Protein AF-A0A957WTP0-F1 (afdb_monomer_lite)

Sequence (227 aa):
PFSLWWVGMVYDYALWRGDRAFVTELLPGVRAVLEGFLIHTNAEDLLQAQAGWNFTDWTKEWRLGVPPDGFDGCSGPLNWHLIYTLGLAAQLEAWVGEEIAAQRWEGWRSKLVAAAQTAFWNEERGLFADDLAHTEFSEHTQCMALLSGLLVGEQRERTAQNLLSTPSLTPTTIYFSHYLFETYRVLGQPAALFERLGLWFDLAAQGFKTTPEQPEPSRSDCHGWGA

Radius of gyration: 17.61 Å; chains: 1; bounding box: 43×40×49 Å

Secondary structure (DSSP, 8-state):
-HHHHHHHHHHHHHHHH--HHHHHHHHHHHHHHHHHHHTTB-TTSPBPPPSS-------SSSGGGPPTTTTTS--HHHHHHHHHHHHHHHHHHHHHT-HHHHHHHHHHHHHHHHHHHHHHEETTTTEE-SSTTS---BHHHHHHHHHTT---HHHHHHHHHHHHH-TTSBPP-TTTHHHHHHHHHHHT-HHHHHHHTHHHHHHTTTT-SS--SSSSSPS-S--GGG-

pLDDT: mean 96.9, std 2.62, range [83.5, 98.88]

Structure (mmCIF, N/CA/C/O backbone):
data_AF-A0A957WTP0-F1
#
_entry.id   AF-A0A957WTP0-F1
#
loop_
_atom_site.group_PDB
_atom_site.id
_atom_site.type_symbol
_atom_site.label_atom_id
_atom_site.label_alt_id
_atom_site.label_comp_id
_atom_site.label_asym_id
_atom_site.label_entity_id
_atom_site.label_seq_id
_atom_site.pdbx_PDB_ins_code
_atom_site.Cartn_x
_atom_site.Cartn_y
_atom_site.Cartn_z
_atom_site.occupancy
_atom_site.B_iso_or_equiv
_atom_site.auth_seq_id
_atom_site.auth_comp_id
_atom_site.auth_asym_id
_atom_site.auth_atom_id
_atom_site.pdbx_PDB_model_num
ATOM 1 N N . PRO A 1 1 ? 1.777 -9.415 6.288 1.00 90.38 1 PRO A N 1
ATOM 2 C CA . PRO A 1 1 ? 1.107 -8.402 5.426 1.00 90.38 1 PRO A CA 1
ATOM 3 C C . PRO A 1 1 ? 0.050 -8.982 4.468 1.00 90.38 1 PRO A C 1
ATOM 5 O O . PRO A 1 1 ? -0.949 -8.316 4.267 1.00 90.38 1 PRO A O 1
ATOM 8 N N . PHE A 1 2 ? 0.198 -10.198 3.914 1.00 94.50 2 PHE A N 1
ATOM 9 C CA . PHE A 1 2 ? -0.805 -10.795 2.999 1.00 94.50 2 PHE A CA 1
ATOM 10 C C . PHE A 1 2 ? -2.255 -10.800 3.510 1.00 94.50 2 PHE A C 1
ATOM 12 O O . PHE A 1 2 ? -3.187 -10.666 2.727 1.00 94.50 2 PHE A O 1
ATOM 19 N N . SER A 1 3 ? -2.469 -10.932 4.818 1.00 97.56 3 SER A N 1
ATOM 20 C CA . SER A 1 3 ? -3.808 -10.853 5.410 1.00 97.56 3 SER A CA 1
ATOM 21 C C . SER A 1 3 ? -4.474 -9.484 5.218 1.00 97.56 3 SER A C 1
ATOM 23 O O . SER A 1 3 ? -5.697 -9.415 5.178 1.00 97.56 3 SER A O 1
ATOM 25 N N . LEU A 1 4 ? -3.701 -8.404 5.057 1.00 98.19 4 LEU A N 1
ATOM 26 C CA . LEU A 1 4 ? -4.228 -7.087 4.686 1.00 98.19 4 LEU A CA 1
ATOM 27 C C . LEU A 1 4 ? -4.780 -7.097 3.251 1.00 98.19 4 LEU A C 1
ATOM 29 O O . LEU A 1 4 ? -5.864 -6.572 3.015 1.00 98.19 4 LEU A O 1
ATOM 33 N N . TRP A 1 5 ? -4.132 -7.807 2.319 1.00 97.75 5 TRP A N 1
ATOM 34 C CA . TRP A 1 5 ? -4.699 -8.025 0.983 1.00 97.75 5 TRP A CA 1
ATOM 35 C C . TRP A 1 5 ? -5.986 -8.826 1.013 1.00 97.75 5 TRP A C 1
ATOM 37 O O . TRP A 1 5 ? -6.888 -8.528 0.242 1.00 97.75 5 TRP A O 1
ATOM 47 N N . TRP A 1 6 ? -6.126 -9.782 1.931 1.00 98.56 6 TRP A N 1
ATOM 48 C CA . TRP A 1 6 ? -7.404 -10.468 2.110 1.00 98.56 6 TRP A CA 1
ATOM 49 C C . TRP A 1 6 ? -8.525 -9.492 2.509 1.00 98.56 6 TRP A C 1
ATOM 51 O O . TRP A 1 6 ? -9.622 -9.595 1.967 1.00 98.56 6 TRP A O 1
ATOM 61 N N . VAL A 1 7 ? -8.255 -8.489 3.355 1.00 98.81 7 VAL A N 1
ATOM 62 C CA . VAL A 1 7 ? -9.226 -7.410 3.635 1.00 98.81 7 VAL A CA 1
ATOM 63 C C . VAL A 1 7 ? -9.561 -6.627 2.360 1.00 98.81 7 VAL A C 1
ATOM 65 O O . VAL A 1 7 ? -10.738 -6.383 2.090 1.00 98.81 7 VAL A O 1
ATOM 68 N N . GLY A 1 8 ? -8.555 -6.299 1.544 1.00 98.25 8 GLY A N 1
ATOM 69 C CA . GLY A 1 8 ? -8.754 -5.686 0.226 1.00 98.25 8 GLY A CA 1
ATOM 70 C C . GLY A 1 8 ? -9.620 -6.536 -0.711 1.00 98.25 8 GLY A C 1
ATOM 71 O O . GLY A 1 8 ? -10.552 -6.026 -1.317 1.00 98.25 8 GLY A O 1
ATOM 72 N N . MET A 1 9 ? -9.410 -7.853 -0.749 1.00 98.25 9 MET A N 1
ATOM 73 C CA . MET A 1 9 ? -10.228 -8.773 -1.544 1.00 98.25 9 MET A CA 1
ATOM 74 C C . MET A 1 9 ? -11.688 -8.818 -1.077 1.00 98.25 9 MET A C 1
ATOM 76 O O . MET A 1 9 ? -12.589 -8.921 -1.908 1.00 98.25 9 MET A O 1
ATOM 80 N N . VAL A 1 10 ? -11.947 -8.750 0.236 1.00 98.69 10 VAL A N 1
ATOM 81 C CA . VAL A 1 10 ? -13.321 -8.650 0.763 1.00 98.69 10 VAL A CA 1
ATOM 82 C C . VAL A 1 10 ? -13.963 -7.333 0.324 1.00 98.69 10 VAL A C 1
ATOM 84 O O . VAL A 1 10 ? -15.124 -7.328 -0.091 1.00 98.69 10 VAL A O 1
ATOM 87 N N . TYR A 1 11 ? -13.207 -6.235 0.371 1.00 98.56 11 TYR A N 1
ATOM 88 C CA . TYR A 1 11 ? -13.654 -4.933 -0.117 1.00 98.56 11 TYR A CA 1
ATOM 89 C C . TYR A 1 11 ? -13.983 -4.963 -1.618 1.00 98.56 11 TYR A C 1
ATOM 91 O O . TYR A 1 11 ? -15.083 -4.574 -2.013 1.00 98.56 11 TYR A O 1
ATOM 99 N N . ASP A 1 12 ? -13.099 -5.512 -2.449 1.00 97.88 12 ASP A N 1
ATOM 100 C CA . ASP A 1 12 ? -13.342 -5.649 -3.885 1.00 97.88 12 ASP A CA 1
ATOM 101 C C . ASP A 1 12 ? -14.553 -6.541 -4.163 1.00 97.88 12 ASP A C 1
ATOM 103 O O . ASP A 1 12 ? -15.411 -6.198 -4.978 1.00 97.88 12 ASP A O 1
ATOM 107 N N . TYR A 1 13 ? -14.689 -7.663 -3.452 1.00 98.38 13 TYR A N 1
ATOM 108 C CA . TYR A 1 13 ? -15.866 -8.520 -3.575 1.00 98.38 13 TYR A CA 1
ATOM 109 C C . TYR A 1 13 ? -17.159 -7.748 -3.271 1.00 98.38 13 TYR A C 1
ATOM 111 O O . TYR A 1 13 ? -18.136 -7.884 -4.012 1.00 98.38 13 TYR A O 1
ATOM 119 N N . ALA A 1 14 ? -17.168 -6.905 -2.233 1.00 98.00 14 ALA A N 1
ATOM 120 C CA . ALA A 1 14 ? -18.309 -6.051 -1.914 1.00 98.00 14 ALA A CA 1
ATOM 121 C C . ALA A 1 14 ? -18.646 -5.091 -3.068 1.00 98.00 14 ALA A C 1
ATOM 123 O O . ALA A 1 14 ? -19.812 -5.010 -3.461 1.00 98.00 14 ALA A O 1
ATOM 124 N N . LEU A 1 15 ? -17.642 -4.436 -3.664 1.00 96.12 15 LEU A N 1
ATOM 125 C CA . LEU A 1 15 ? -17.831 -3.534 -4.807 1.00 96.12 15 LEU A CA 1
ATOM 126 C C . LEU A 1 15 ? -18.363 -4.252 -6.053 1.00 96.12 15 LEU A C 1
ATOM 128 O O . LEU A 1 15 ? -19.277 -3.757 -6.712 1.00 96.12 15 LEU A O 1
ATOM 132 N N . TRP A 1 16 ? -17.800 -5.414 -6.385 1.00 97.06 16 TRP A N 1
ATOM 133 C CA . TRP A 1 16 ? -18.111 -6.122 -7.628 1.00 97.06 16 TRP A CA 1
ATOM 134 C C . TRP A 1 16 ? -19.383 -6.963 -7.554 1.00 97.06 16 TRP A C 1
ATOM 136 O O . TRP A 1 16 ? -20.058 -7.149 -8.568 1.00 97.06 16 TRP A O 1
ATOM 146 N N . ARG A 1 17 ? -19.697 -7.529 -6.384 1.00 97.38 17 ARG A N 1
ATOM 147 C CA . ARG A 1 17 ? -20.806 -8.484 -6.222 1.00 97.38 17 ARG A CA 1
ATOM 148 C C . ARG A 1 17 ? -21.980 -7.920 -5.444 1.00 97.38 17 ARG A C 1
ATOM 150 O O . ARG A 1 17 ? -23.091 -8.402 -5.648 1.00 97.38 17 ARG A O 1
ATOM 157 N N . GLY A 1 18 ? -21.759 -6.936 -4.572 1.00 95.06 18 GLY A N 1
ATOM 158 C CA . GLY A 1 18 ? -22.814 -6.313 -3.770 1.00 95.06 18 GLY A CA 1
ATOM 159 C C . GLY A 1 18 ? -23.524 -7.263 -2.797 1.00 95.06 18 GLY A C 1
ATOM 160 O O . GLY A 1 18 ? -24.584 -6.919 -2.277 1.00 95.06 18 GLY A O 1
ATOM 161 N N . ASP A 1 19 ? -22.975 -8.457 -2.548 1.00 97.44 19 ASP A N 1
ATOM 162 C CA . ASP A 1 19 ? -23.567 -9.456 -1.654 1.00 97.44 19 ASP A CA 1
ATOM 163 C C . ASP A 1 19 ? -23.269 -9.102 -0.195 1.00 97.44 19 ASP A C 1
ATOM 165 O O . ASP A 1 19 ? -22.291 -9.541 0.415 1.00 97.44 19 ASP A O 1
ATOM 169 N N . ARG A 1 20 ? -24.127 -8.235 0.344 1.00 97.62 20 ARG A N 1
ATOM 170 C CA . ARG A 1 20 ? -23.984 -7.671 1.686 1.00 97.62 20 ARG A CA 1
ATOM 171 C C . ARG A 1 20 ? -24.014 -8.737 2.774 1.00 97.62 20 ARG A C 1
ATOM 173 O O . ARG A 1 20 ? -23.253 -8.623 3.723 1.00 97.62 20 ARG A O 1
ATOM 180 N N . ALA A 1 21 ? -24.854 -9.765 2.630 1.00 97.81 21 ALA A N 1
ATOM 181 C CA . ALA A 1 21 ? -24.984 -10.821 3.632 1.00 97.81 21 ALA A CA 1
ATOM 182 C C . ALA A 1 21 ? -23.674 -11.604 3.771 1.00 97.81 21 ALA A C 1
ATOM 184 O O . ALA A 1 21 ? -23.153 -11.728 4.878 1.00 97.81 21 ALA A O 1
ATOM 185 N N . PHE A 1 22 ? -23.097 -12.035 2.646 1.00 98.19 22 PHE A N 1
ATOM 186 C CA . PHE A 1 22 ? -21.816 -12.735 2.653 1.00 98.19 22 PHE A CA 1
ATOM 187 C C . PHE A 1 22 ? -20.680 -11.863 3.198 1.00 98.19 22 PHE A C 1
ATOM 189 O O . PHE A 1 22 ? -19.890 -12.313 4.022 1.00 98.19 22 PHE A O 1
ATOM 196 N N . VAL A 1 23 ? -20.612 -10.590 2.798 1.00 98.25 23 VAL A N 1
ATOM 197 C CA . VAL A 1 23 ? -19.594 -9.665 3.323 1.00 98.25 23 VAL A CA 1
ATOM 198 C C . VAL A 1 23 ? -19.729 -9.495 4.838 1.00 98.25 23 VAL A C 1
ATOM 200 O O . VAL A 1 23 ? -18.720 -9.546 5.538 1.00 98.25 23 VAL A O 1
ATOM 203 N N . THR A 1 24 ? -20.950 -9.349 5.363 1.00 98.19 24 THR A N 1
ATOM 204 C CA . THR A 1 24 ? -21.192 -9.237 6.809 1.00 98.19 24 THR A CA 1
ATOM 205 C C . THR A 1 24 ? -20.677 -10.456 7.580 1.00 98.19 24 THR A C 1
ATOM 207 O O . THR A 1 24 ? -20.104 -10.282 8.656 1.00 98.19 24 THR A O 1
ATOM 210 N N . GLU A 1 25 ? -20.798 -11.670 7.034 1.00 98.31 25 GLU A N 1
ATOM 211 C CA . GLU A 1 25 ? -20.244 -12.890 7.647 1.00 98.31 25 GLU A CA 1
ATOM 212 C C . GLU A 1 25 ? -18.707 -12.872 7.740 1.00 98.31 25 GLU A C 1
ATOM 214 O O . GLU A 1 25 ? -18.135 -13.477 8.650 1.00 98.31 25 GLU A O 1
ATOM 219 N N . LEU A 1 26 ? -18.027 -12.148 6.844 1.00 98.62 26 LEU A N 1
ATOM 220 C CA . LEU A 1 26 ? -16.564 -12.038 6.810 1.00 98.62 26 LEU A CA 1
ATOM 221 C C . LEU A 1 26 ? -16.008 -10.918 7.700 1.00 98.62 26 LEU A C 1
ATOM 223 O O . LEU A 1 26 ? -14.826 -10.958 8.061 1.00 98.62 26 LEU A O 1
ATOM 227 N N . LEU A 1 27 ? -16.829 -9.936 8.089 1.00 98.50 27 LEU A N 1
ATOM 228 C CA . LEU A 1 27 ? -16.378 -8.782 8.878 1.00 98.50 27 LEU A CA 1
ATOM 229 C C . LEU A 1 27 ? -15.706 -9.147 10.205 1.00 98.50 27 LEU A C 1
ATOM 231 O O . LEU A 1 27 ? -14.686 -8.533 10.511 1.00 98.50 27 LEU A O 1
ATOM 235 N N . PRO A 1 28 ? -16.158 -10.147 10.988 1.00 98.62 28 PRO A N 1
ATOM 236 C CA . PRO A 1 28 ? -15.414 -10.573 12.172 1.00 98.62 28 PRO A CA 1
ATOM 237 C C . PRO A 1 28 ? -13.953 -10.937 11.862 1.00 98.62 28 PRO A C 1
ATOM 239 O O . PRO A 1 28 ? -13.061 -10.590 12.634 1.00 98.62 28 PRO A O 1
ATOM 242 N N . GLY A 1 29 ? -13.697 -11.567 10.710 1.00 98.75 29 GLY A N 1
ATOM 243 C CA . GLY A 1 29 ? -12.347 -11.869 10.237 1.00 98.75 29 GLY A CA 1
ATOM 244 C C . GLY A 1 29 ? -11.573 -10.617 9.826 1.00 98.75 29 GLY A C 1
ATOM 245 O O . GLY A 1 29 ? -10.418 -10.469 10.220 1.00 98.75 29 GLY A O 1
ATOM 246 N N . VAL A 1 30 ? -12.207 -9.685 9.101 1.00 98.81 30 VAL A N 1
ATOM 247 C CA . VAL A 1 30 ? -11.598 -8.389 8.724 1.00 98.81 30 VAL A CA 1
ATOM 248 C C . VAL A 1 30 ? -11.135 -7.636 9.966 1.00 98.81 30 VAL A C 1
ATOM 250 O O . VAL A 1 30 ? -9.977 -7.229 10.059 1.00 98.81 30 VAL A O 1
ATOM 253 N N . ARG A 1 31 ? -12.018 -7.527 10.960 1.00 98.75 31 ARG A N 1
ATOM 254 C CA . ARG A 1 31 ? -11.740 -6.863 12.235 1.00 98.75 31 ARG A CA 1
ATOM 255 C C . ARG A 1 31 ? -10.591 -7.557 12.971 1.00 98.75 31 ARG A C 1
ATOM 257 O O . ARG A 1 31 ? -9.659 -6.886 13.396 1.00 98.75 31 ARG A O 1
ATOM 264 N N . ALA A 1 32 ? -10.607 -8.889 13.065 1.00 98.75 32 ALA A N 1
ATOM 265 C CA . ALA A 1 32 ? -9.547 -9.651 13.729 1.00 98.75 32 ALA A CA 1
ATOM 266 C C . ALA A 1 32 ? -8.173 -9.474 13.061 1.00 98.75 32 ALA A C 1
ATOM 268 O O . ALA A 1 32 ? -7.172 -9.337 13.763 1.00 98.75 32 ALA A O 1
ATOM 269 N N . VAL A 1 33 ? -8.121 -9.437 11.724 1.00 98.69 33 VAL A N 1
ATOM 270 C CA . VAL A 1 33 ? -6.881 -9.150 10.991 1.00 98.69 33 VAL A CA 1
ATOM 271 C C . VAL A 1 33 ? -6.354 -7.769 11.363 1.00 98.69 33 VAL A C 1
ATOM 273 O O . VAL A 1 33 ? -5.194 -7.659 11.743 1.00 98.69 33 VAL A O 1
ATOM 276 N N . LEU A 1 34 ? -7.184 -6.727 11.294 1.00 98.75 34 LEU A N 1
ATOM 277 C CA . LEU A 1 34 ? -6.746 -5.357 11.579 1.00 98.75 34 LEU A CA 1
ATOM 278 C C . LEU A 1 34 ? -6.281 -5.190 13.025 1.00 98.75 34 LEU A C 1
ATOM 280 O O . LEU A 1 34 ? -5.190 -4.674 13.254 1.00 98.75 34 LEU A O 1
ATOM 284 N N . GLU A 1 35 ? -7.053 -5.685 13.993 1.00 98.44 35 GLU A N 1
ATOM 285 C CA . GLU A 1 35 ? -6.660 -5.661 15.408 1.00 98.44 35 GLU A CA 1
ATOM 286 C C . GLU A 1 35 ? -5.328 -6.396 15.626 1.00 98.44 35 GLU A C 1
ATOM 288 O O . GLU A 1 35 ? -4.465 -5.906 16.351 1.00 98.44 35 GLU A O 1
ATOM 293 N N . GLY A 1 36 ? -5.109 -7.521 14.936 1.00 97.56 36 GLY A N 1
ATOM 294 C CA . GLY A 1 36 ? -3.847 -8.261 14.978 1.00 97.56 36 GLY A CA 1
ATOM 295 C C . GLY A 1 36 ? -2.632 -7.465 14.486 1.00 97.56 36 GLY A C 1
ATOM 296 O O . GLY A 1 36 ? -1.527 -7.714 14.952 1.00 97.56 36 GLY A O 1
ATOM 297 N N . PHE A 1 37 ? -2.807 -6.487 13.593 1.00 98.12 37 PHE A N 1
ATOM 298 C CA . PHE A 1 37 ? -1.728 -5.564 13.217 1.00 98.12 37 PHE A CA 1
ATOM 299 C C . PHE A 1 37 ? -1.588 -4.421 14.222 1.00 98.12 37 PHE A C 1
ATOM 301 O O . PHE A 1 37 ? -0.470 -4.062 14.583 1.00 98.12 37 PHE A O 1
ATOM 308 N N . LEU A 1 38 ? -2.705 -3.872 14.699 1.00 98.06 38 LEU A N 1
ATOM 309 C CA . LEU A 1 38 ? -2.724 -2.706 15.585 1.00 98.06 38 LEU A CA 1
ATOM 310 C C . LEU A 1 38 ? -2.115 -2.978 16.969 1.00 98.06 38 LEU A C 1
ATOM 312 O O . LEU A 1 38 ? -1.602 -2.057 17.600 1.00 98.06 38 LEU A O 1
ATOM 316 N N . ILE A 1 39 ? -2.092 -4.231 17.438 1.00 97.00 39 ILE A N 1
ATOM 317 C CA . ILE A 1 39 ? -1.368 -4.587 18.675 1.00 97.00 39 ILE A CA 1
ATOM 318 C C . ILE A 1 39 ? 0.157 -4.409 18.565 1.00 97.00 39 ILE A C 1
ATOM 320 O O . ILE A 1 39 ? 0.835 -4.370 19.589 1.00 97.00 39 ILE A O 1
ATOM 324 N N . HIS A 1 40 ? 0.694 -4.311 17.346 1.00 97.31 40 HIS A N 1
ATOM 325 C CA . HIS A 1 40 ? 2.114 -4.078 17.074 1.00 97.31 40 HIS A CA 1
ATOM 326 C C . HIS A 1 40 ? 2.423 -2.609 16.766 1.00 97.31 40 HIS A C 1
ATOM 328 O O . HIS A 1 40 ? 3.528 -2.284 16.334 1.00 97.31 40 HIS A O 1
ATOM 334 N N . THR A 1 41 ? 1.464 -1.710 16.977 1.00 98.12 41 THR A N 1
ATOM 335 C CA . THR A 1 41 ? 1.716 -0.273 16.921 1.00 98.12 41 THR A CA 1
ATOM 336 C C . THR A 1 41 ? 2.483 0.168 18.171 1.00 98.12 41 THR A C 1
ATOM 338 O O . THR A 1 41 ? 2.086 -0.143 19.295 1.00 98.12 41 THR A O 1
ATOM 341 N N . ASN A 1 42 ? 3.603 0.865 17.978 1.00 97.44 42 ASN A N 1
ATOM 342 C CA . ASN A 1 42 ? 4.468 1.338 19.059 1.00 97.44 42 ASN A CA 1
ATOM 343 C C . ASN A 1 42 ? 3.952 2.648 19.697 1.00 97.44 42 ASN A C 1
ATOM 345 O O . ASN A 1 42 ? 2.848 3.113 19.410 1.00 97.44 42 ASN A O 1
ATOM 349 N N . ALA A 1 43 ? 4.740 3.237 20.602 1.00 97.25 43 ALA A N 1
ATOM 350 C CA . ALA A 1 43 ? 4.370 4.468 21.305 1.00 97.25 43 ALA A CA 1
ATOM 351 C C . ALA A 1 43 ? 4.344 5.706 20.388 1.00 97.25 43 ALA A C 1
ATOM 353 O O . ALA A 1 43 ? 3.696 6.698 20.718 1.00 97.25 43 ALA A O 1
ATOM 354 N N . GLU A 1 44 ? 5.030 5.635 19.248 1.00 97.62 44 GLU A N 1
ATOM 355 C CA . GLU A 1 44 ? 5.095 6.652 18.201 1.00 97.62 44 GLU A CA 1
ATOM 356 C C . GLU A 1 44 ? 4.010 6.473 17.126 1.00 97.62 44 GLU A C 1
ATOM 358 O O . GLU A 1 44 ? 4.036 7.162 16.109 1.00 97.62 44 GLU A O 1
ATOM 363 N N . ASP A 1 45 ? 3.055 5.563 17.339 1.00 98.38 45 ASP A N 1
ATOM 364 C CA . ASP A 1 45 ? 1.958 5.261 16.416 1.00 98.38 45 ASP A CA 1
ATOM 365 C C . ASP A 1 45 ? 2.386 4.684 15.060 1.00 98.38 45 ASP A C 1
ATOM 367 O O . ASP A 1 45 ? 1.650 4.755 14.074 1.00 98.38 45 ASP A O 1
ATOM 371 N N . LEU A 1 46 ? 3.551 4.038 15.029 1.00 98.56 46 LEU A N 1
ATOM 372 C CA . LEU A 1 46 ? 4.056 3.299 13.880 1.00 98.56 46 LEU A CA 1
ATOM 373 C C . LEU A 1 46 ? 3.844 1.800 14.070 1.00 98.56 46 LEU A C 1
ATOM 375 O O . LEU A 1 46 ? 4.056 1.250 15.151 1.00 98.56 46 LEU A O 1
ATOM 379 N N . LEU A 1 47 ? 3.454 1.118 12.996 1.00 98.44 47 LEU A N 1
ATOM 380 C CA . LEU A 1 47 ? 3.452 -0.337 12.944 1.00 98.44 47 LEU A CA 1
ATOM 381 C C . LEU A 1 47 ? 4.896 -0.842 12.998 1.00 98.44 47 LEU A C 1
ATOM 383 O O . LEU A 1 47 ? 5.673 -0.611 12.064 1.00 98.44 47 LEU A O 1
ATOM 387 N N . GLN A 1 48 ? 5.216 -1.588 14.053 1.00 98.06 48 GLN A N 1
ATOM 388 C CA . GLN A 1 48 ? 6.436 -2.375 14.121 1.00 98.06 48 GLN A CA 1
ATOM 389 C C . GLN A 1 48 ? 6.264 -3.677 13.332 1.00 98.06 48 GLN A C 1
ATOM 391 O O . GLN A 1 48 ? 5.216 -4.331 13.383 1.00 98.06 48 GLN A O 1
ATOM 396 N N . ALA A 1 49 ? 7.305 -4.056 12.593 1.00 96.19 49 ALA A N 1
ATOM 397 C CA . ALA A 1 49 ? 7.354 -5.300 11.848 1.00 96.19 49 ALA A CA 1
ATOM 398 C C . ALA A 1 49 ? 7.052 -6.493 12.765 1.00 96.19 49 ALA A C 1
ATOM 400 O O . ALA A 1 49 ? 7.633 -6.660 13.839 1.00 96.19 49 ALA A O 1
ATOM 401 N N . GLN A 1 50 ? 6.115 -7.331 12.330 1.00 92.38 50 GLN A N 1
ATOM 402 C CA . GLN A 1 50 ? 5.711 -8.511 13.084 1.00 92.38 50 GLN A CA 1
ATOM 403 C C . GLN A 1 50 ? 6.739 -9.624 12.924 1.00 92.38 50 GLN A C 1
ATOM 405 O O . GLN A 1 50 ? 7.374 -9.750 11.874 1.00 92.38 50 GLN A O 1
ATOM 410 N N . ALA A 1 51 ? 6.836 -10.495 13.929 1.00 90.56 51 ALA A N 1
ATOM 411 C CA . ALA A 1 51 ? 7.596 -11.726 13.792 1.00 90.56 51 ALA A CA 1
ATOM 412 C C . ALA A 1 51 ? 7.029 -12.567 12.635 1.00 90.56 51 ALA A C 1
ATOM 414 O O . ALA A 1 51 ? 5.836 -12.869 12.597 1.00 90.56 51 ALA A O 1
ATOM 415 N N . GLY A 1 52 ? 7.890 -12.966 11.701 1.00 91.06 52 GLY A N 1
ATOM 416 C CA . GLY A 1 52 ? 7.509 -13.779 10.550 1.00 91.06 52 GLY A CA 1
ATOM 417 C C . GLY A 1 52 ? 7.943 -13.159 9.229 1.00 91.06 52 GLY A C 1
ATOM 418 O O . GLY A 1 52 ? 8.946 -12.454 9.151 1.00 91.06 52 GLY A O 1
ATOM 419 N N . TRP A 1 53 ? 7.209 -13.485 8.166 1.00 95.81 53 TRP A N 1
ATOM 420 C CA . TRP A 1 53 ? 7.566 -13.093 6.809 1.00 95.81 53 TRP A CA 1
ATOM 421 C C . TRP A 1 53 ? 6.749 -11.885 6.346 1.00 95.81 53 TRP A C 1
ATOM 423 O O . TRP A 1 53 ? 5.622 -12.014 5.858 1.00 95.81 53 TRP A O 1
ATOM 433 N N . ASN A 1 54 ? 7.331 -10.693 6.489 1.00 96.94 54 ASN A N 1
ATOM 434 C CA . ASN A 1 54 ? 6.727 -9.445 6.029 1.00 96.94 54 ASN A CA 1
ATOM 435 C C . ASN A 1 54 ? 6.990 -9.194 4.541 1.00 96.94 54 ASN A C 1
ATOM 437 O O . ASN A 1 54 ? 7.579 -8.188 4.165 1.00 96.94 54 ASN A O 1
ATOM 441 N N . PHE A 1 55 ? 6.562 -10.136 3.702 1.00 97.44 55 PHE A N 1
ATOM 442 C CA . PHE A 1 55 ? 6.703 -10.040 2.253 1.00 97.44 55 PHE A CA 1
ATOM 443 C C . PHE A 1 55 ? 5.949 -8.836 1.677 1.00 97.44 55 PHE A C 1
ATOM 445 O O . PHE A 1 55 ? 4.754 -8.673 1.944 1.00 97.44 55 PHE A O 1
ATOM 452 N N . THR A 1 56 ? 6.623 -8.062 0.832 1.00 97.19 56 THR A N 1
ATOM 453 C CA . THR A 1 56 ? 6.031 -6.957 0.075 1.00 97.19 56 THR A CA 1
ATOM 454 C C . THR A 1 56 ? 6.193 -7.152 -1.422 1.00 97.19 56 THR A C 1
ATOM 456 O O . THR A 1 56 ? 5.224 -6.913 -2.126 1.00 97.19 56 THR A O 1
ATOM 459 N N . ASP A 1 57 ? 7.356 -7.568 -1.927 1.00 97.50 57 ASP A N 1
ATOM 460 C CA . ASP A 1 57 ? 7.557 -7.811 -3.362 1.00 97.50 57 ASP A CA 1
ATOM 461 C C . ASP A 1 57 ? 8.902 -8.501 -3.640 1.00 97.50 57 ASP A C 1
ATOM 463 O O . ASP A 1 57 ? 9.804 -8.438 -2.811 1.00 97.50 57 ASP A O 1
ATOM 467 N N . TRP A 1 58 ? 9.075 -9.112 -4.813 1.00 95.50 58 TRP A N 1
ATOM 468 C CA . TRP A 1 58 ? 10.308 -9.798 -5.227 1.00 95.50 58 TRP A CA 1
ATOM 469 C C . TRP A 1 58 ? 11.345 -8.872 -5.877 1.00 95.50 58 TRP A C 1
ATOM 471 O O . TRP A 1 58 ? 11.924 -9.189 -6.918 1.00 95.50 58 TRP A O 1
ATOM 481 N N . THR A 1 59 ? 11.591 -7.714 -5.267 1.00 93.94 59 THR A N 1
ATOM 482 C CA . THR A 1 59 ? 12.641 -6.800 -5.735 1.00 93.94 59 THR A CA 1
ATOM 483 C C . THR A 1 59 ? 14.024 -7.407 -5.482 1.00 93.94 59 THR A C 1
ATOM 485 O O . THR A 1 59 ? 14.214 -8.241 -4.590 1.00 93.94 59 THR A O 1
ATOM 488 N N . LYS A 1 60 ? 15.019 -7.008 -6.278 1.00 92.56 60 LYS A N 1
ATOM 489 C CA . LYS A 1 60 ? 16.384 -7.546 -6.165 1.00 92.56 60 LYS A CA 1
ATOM 490 C C . LYS A 1 60 ? 17.056 -7.103 -4.863 1.00 92.56 60 LYS A C 1
ATOM 492 O O . LYS A 1 60 ? 17.902 -7.813 -4.320 1.00 92.56 60 LYS A O 1
ATOM 497 N N . GLU A 1 61 ? 16.694 -5.917 -4.402 1.00 92.25 61 GLU A N 1
ATOM 498 C CA . GLU A 1 61 ? 17.203 -5.237 -3.221 1.00 92.25 61 GLU A CA 1
ATOM 499 C C . GLU A 1 61 ? 16.681 -5.895 -1.934 1.00 92.25 61 GLU A C 1
ATOM 501 O O . GLU A 1 61 ? 17.366 -5.894 -0.911 1.00 92.25 61 GLU A O 1
ATOM 506 N N . TRP A 1 62 ? 15.491 -6.504 -1.976 1.00 96.12 62 TRP A N 1
ATOM 507 C CA . TRP A 1 62 ? 14.794 -6.989 -0.786 1.00 96.12 62 TRP A CA 1
ATOM 508 C C . TRP A 1 62 ? 15.029 -8.473 -0.528 1.00 96.12 62 TRP A C 1
ATOM 510 O O . TRP A 1 62 ? 14.507 -9.372 -1.196 1.00 96.12 62 TRP A O 1
ATOM 520 N N . ARG A 1 63 ? 15.788 -8.762 0.532 1.00 94.94 63 ARG A N 1
ATOM 521 C CA . ARG A 1 63 ? 16.052 -10.137 0.967 1.00 94.94 63 ARG A CA 1
ATOM 522 C C . ARG A 1 63 ? 14.744 -10.827 1.357 1.00 94.94 63 ARG A C 1
ATOM 524 O O . ARG A 1 63 ? 14.056 -10.387 2.272 1.00 94.94 63 ARG A O 1
ATOM 531 N N . LEU A 1 64 ? 14.446 -11.959 0.711 1.00 94.75 64 LEU A N 1
ATOM 532 C CA . LEU A 1 64 ? 13.178 -12.690 0.873 1.00 94.75 64 LEU A CA 1
ATOM 533 C C . LEU A 1 64 ? 11.947 -11.829 0.531 1.00 94.75 64 LEU A C 1
ATOM 535 O O . LEU A 1 64 ? 10.869 -12.076 1.061 1.00 94.75 64 LEU A O 1
ATOM 539 N N . GLY A 1 65 ? 12.104 -10.794 -0.293 1.00 96.31 65 GLY A N 1
ATOM 540 C CA . GLY A 1 65 ? 11.039 -9.850 -0.613 1.00 96.31 65 GLY A CA 1
ATOM 541 C C . GLY A 1 65 ? 10.515 -9.045 0.578 1.00 96.31 65 GLY A C 1
ATOM 542 O O . GLY A 1 65 ? 9.383 -8.563 0.553 1.00 96.31 65 GLY A O 1
ATOM 543 N N . VAL A 1 66 ? 11.311 -8.944 1.647 1.00 98.12 66 VAL A N 1
ATOM 544 C CA . VAL A 1 66 ? 11.007 -8.137 2.832 1.00 98.12 66 VAL A CA 1
ATOM 545 C C . VAL A 1 66 ? 11.620 -6.744 2.644 1.00 98.12 66 VAL A C 1
ATOM 547 O O . VAL A 1 66 ? 12.827 -6.668 2.397 1.00 98.12 66 VAL A O 1
ATOM 550 N N . PRO A 1 67 ? 10.826 -5.663 2.758 1.00 97.75 67 PRO A N 1
ATOM 551 C CA . PRO A 1 67 ? 11.310 -4.298 2.569 1.00 97.75 67 PRO A CA 1
ATOM 552 C C . PRO A 1 67 ? 12.248 -3.854 3.705 1.00 97.75 67 PRO A C 1
ATOM 554 O O . PRO A 1 67 ? 12.324 -4.534 4.738 1.00 97.75 67 PRO A O 1
ATOM 557 N N . PRO A 1 68 ? 12.920 -2.696 3.562 1.00 97.88 68 PRO A N 1
ATOM 558 C CA . PRO A 1 68 ? 13.704 -2.071 4.624 1.00 97.88 68 PRO A CA 1
ATOM 559 C C . PRO A 1 68 ? 12.910 -1.974 5.924 1.00 97.88 68 PRO A C 1
ATOM 561 O O . PRO A 1 68 ? 11.696 -1.753 5.909 1.00 97.88 68 PRO A O 1
ATOM 564 N N . ASP A 1 69 ? 13.589 -2.240 7.041 1.00 97.38 69 ASP A N 1
ATOM 565 C CA . ASP A 1 69 ? 13.017 -2.333 8.390 1.00 97.38 69 ASP A CA 1
ATOM 566 C C . ASP A 1 69 ? 11.857 -3.341 8.548 1.00 97.38 69 ASP A C 1
ATOM 568 O O . ASP A 1 69 ? 11.181 -3.380 9.576 1.00 97.38 69 ASP A O 1
ATOM 572 N N . GLY A 1 70 ? 11.629 -4.217 7.564 1.00 97.00 70 GLY A N 1
ATOM 573 C CA . GLY A 1 70 ? 10.533 -5.185 7.558 1.00 97.00 70 GLY A CA 1
ATOM 574 C C . GLY A 1 70 ? 10.773 -6.453 8.386 1.00 97.00 70 GLY A C 1
ATOM 575 O O . GLY A 1 70 ? 9.874 -7.288 8.462 1.00 97.00 70 GLY A O 1
ATOM 576 N N . PHE A 1 71 ? 11.946 -6.642 8.999 1.00 95.81 71 PHE A N 1
ATOM 577 C CA . PHE A 1 71 ? 12.215 -7.794 9.876 1.00 95.81 71 PHE A CA 1
ATOM 578 C C . PHE A 1 71 ? 11.953 -7.491 11.358 1.00 95.81 71 PHE A C 1
ATOM 580 O O . PHE A 1 71 ? 11.418 -8.349 12.058 1.00 95.81 71 PHE A O 1
ATOM 587 N N . ASP A 1 72 ? 12.326 -6.301 11.828 1.00 93.94 72 ASP A N 1
ATOM 588 C CA . ASP A 1 72 ? 12.311 -5.926 13.250 1.00 93.94 72 ASP A CA 1
ATOM 589 C C . ASP A 1 72 ? 12.072 -4.422 13.520 1.00 93.94 72 ASP A C 1
ATOM 591 O O . ASP A 1 72 ? 11.894 -4.022 14.677 1.00 93.94 72 ASP A O 1
ATOM 595 N N . GLY A 1 73 ? 12.022 -3.590 12.475 1.00 96.81 73 GLY A N 1
ATOM 596 C CA . GLY A 1 73 ? 11.881 -2.137 12.566 1.00 96.81 73 GLY A CA 1
ATOM 597 C C . GLY A 1 73 ? 10.491 -1.616 12.190 1.00 96.81 73 GLY A C 1
ATOM 598 O O . GLY A 1 73 ? 9.494 -2.341 12.223 1.00 96.81 73 GLY A O 1
ATOM 599 N N . CYS A 1 74 ? 10.416 -0.327 11.854 1.00 98.31 74 CYS A N 1
ATOM 600 C CA . CYS A 1 74 ? 9.202 0.315 11.347 1.00 98.31 74 CYS A CA 1
ATOM 601 C C . CYS A 1 74 ? 9.373 0.598 9.855 1.00 98.31 74 CYS A C 1
ATOM 603 O O . CYS A 1 74 ? 10.033 1.555 9.473 1.00 98.31 74 CYS A O 1
ATOM 605 N N . SER A 1 75 ? 8.757 -0.237 9.023 1.00 98.62 75 SER A N 1
ATOM 606 C CA . SER A 1 75 ? 8.888 -0.160 7.567 1.00 98.62 75 SER A CA 1
ATOM 607 C C . SER A 1 75 ? 7.835 0.764 6.949 1.00 98.62 75 SER A C 1
ATOM 609 O O . SER A 1 75 ? 6.635 0.604 7.218 1.00 98.62 75 SER A O 1
ATOM 611 N N . GLY A 1 76 ? 8.265 1.684 6.086 1.00 98.56 76 GLY A N 1
ATOM 612 C CA . GLY A 1 76 ? 7.408 2.585 5.310 1.00 98.56 76 GLY A CA 1
ATOM 613 C C . GLY A 1 76 ? 6.341 1.837 4.497 1.00 98.56 76 GLY A C 1
ATOM 614 O O . GLY A 1 76 ? 5.149 2.085 4.721 1.00 98.56 76 GLY A O 1
ATOM 615 N N . PRO A 1 77 ? 6.708 0.858 3.639 1.00 98.50 77 PRO A N 1
ATOM 616 C CA . PRO A 1 77 ? 5.744 0.061 2.883 1.00 98.50 77 PRO A CA 1
ATOM 617 C C . PRO A 1 77 ? 4.692 -0.623 3.763 1.00 98.50 77 PRO A C 1
ATOM 619 O O . PRO A 1 77 ? 3.510 -0.634 3.419 1.00 98.50 77 PRO A O 1
ATOM 622 N N . LEU A 1 78 ? 5.090 -1.181 4.915 1.00 98.69 78 LEU A N 1
ATOM 623 C CA . LEU A 1 78 ? 4.165 -1.890 5.808 1.00 98.69 78 LEU A CA 1
ATOM 624 C C . LEU A 1 78 ? 3.193 -0.932 6.509 1.00 98.69 78 LEU A C 1
ATOM 626 O O . LEU A 1 78 ? 2.005 -1.245 6.622 1.00 98.69 78 LEU A O 1
ATOM 630 N N . ASN A 1 79 ? 3.675 0.235 6.945 1.00 98.81 79 ASN A N 1
ATOM 631 C CA . ASN A 1 79 ? 2.842 1.266 7.565 1.00 98.81 79 ASN A CA 1
ATOM 632 C C . ASN A 1 79 ? 1.800 1.798 6.577 1.00 98.81 79 ASN A C 1
ATOM 634 O O . ASN A 1 79 ? 0.604 1.803 6.878 1.00 98.81 79 ASN A O 1
ATOM 638 N N . TRP A 1 80 ? 2.225 2.170 5.368 1.00 98.88 80 TRP A N 1
ATOM 639 C CA . TRP A 1 80 ? 1.310 2.680 4.349 1.00 98.88 80 TRP A CA 1
ATOM 640 C C . TRP A 1 80 ? 0.327 1.625 3.837 1.00 98.88 80 TRP A C 1
ATOM 642 O O . TRP A 1 80 ? -0.833 1.955 3.592 1.00 98.88 80 TRP A O 1
ATOM 652 N N . HIS A 1 81 ? 0.727 0.354 3.757 1.00 98.75 81 HIS A N 1
ATOM 653 C CA . HIS A 1 81 ? -0.188 -0.741 3.428 1.00 98.75 81 HIS A CA 1
ATOM 654 C C . HIS A 1 81 ? -1.280 -0.913 4.504 1.00 98.75 81 HIS A C 1
ATOM 656 O O . HIS A 1 81 ? -2.461 -1.048 4.169 1.00 98.75 81 HIS A O 1
ATOM 662 N N . LEU A 1 82 ? -0.939 -0.835 5.796 1.00 98.81 82 LEU A N 1
ATOM 663 C CA . LEU A 1 82 ? -1.946 -0.862 6.864 1.00 98.81 82 LEU A CA 1
ATOM 664 C C . LEU A 1 82 ? -2.884 0.355 6.793 1.00 98.81 82 LEU A C 1
ATOM 666 O O . LEU A 1 82 ? -4.099 0.181 6.869 1.00 98.81 82 LEU A O 1
ATOM 670 N N . ILE A 1 83 ? -2.350 1.564 6.586 1.00 98.88 83 ILE A N 1
ATOM 671 C CA . ILE A 1 83 ? -3.140 2.802 6.437 1.00 98.88 83 ILE A CA 1
ATOM 672 C C . ILE A 1 83 ? -4.130 2.690 5.271 1.00 98.88 83 ILE A C 1
ATOM 674 O O . ILE A 1 83 ? -5.311 3.012 5.427 1.00 98.88 83 ILE A O 1
ATOM 678 N N . TYR A 1 84 ? -3.665 2.211 4.116 1.00 98.81 84 TYR A N 1
ATOM 679 C CA . TYR A 1 84 ? -4.509 1.953 2.953 1.00 98.81 84 TYR A CA 1
ATOM 680 C C . TYR A 1 84 ? -5.638 0.969 3.297 1.00 98.81 84 TYR A C 1
ATOM 682 O O . TYR A 1 84 ? -6.814 1.259 3.072 1.00 98.81 84 TYR A O 1
ATOM 690 N N . THR A 1 85 ? -5.298 -0.148 3.944 1.00 98.81 85 THR A N 1
ATOM 691 C CA . THR A 1 85 ? -6.252 -1.214 4.289 1.00 98.81 85 THR A CA 1
ATOM 692 C C . THR A 1 85 ? -7.297 -0.768 5.313 1.00 98.81 85 THR A C 1
ATOM 694 O O . THR A 1 85 ? -8.471 -1.115 5.181 1.00 98.81 85 THR A O 1
ATOM 697 N N . LEU A 1 86 ? -6.914 0.042 6.306 1.00 98.88 86 LEU A N 1
ATOM 698 C CA . LEU A 1 86 ? -7.854 0.635 7.265 1.00 98.88 86 LEU A CA 1
ATOM 699 C C . LEU A 1 86 ? -8.905 1.499 6.557 1.00 98.88 86 LEU A C 1
ATOM 701 O O . LEU A 1 86 ? -10.075 1.464 6.932 1.00 98.88 86 LEU A O 1
ATOM 705 N N . GLY A 1 87 ? -8.516 2.223 5.502 1.00 98.81 87 GLY A N 1
ATOM 706 C CA . GLY A 1 87 ? -9.444 3.002 4.681 1.00 98.81 87 GLY A CA 1
ATOM 707 C C . GLY A 1 87 ? -10.437 2.140 3.897 1.00 98.81 87 GLY A C 1
ATOM 708 O O . GLY A 1 87 ? -11.606 2.510 3.771 1.00 98.81 87 GLY A O 1
ATOM 709 N N . LEU A 1 88 ? -10.005 0.977 3.398 1.00 98.75 88 LEU A N 1
ATOM 710 C CA . LEU A 1 88 ? -10.905 0.009 2.758 1.00 98.75 88 LEU A CA 1
ATOM 711 C C . LEU A 1 88 ? -11.891 -0.581 3.772 1.00 98.75 88 LEU A C 1
ATOM 713 O O . LEU A 1 88 ? -13.093 -0.640 3.518 1.00 98.75 88 LEU A O 1
ATOM 717 N N . ALA A 1 89 ? -11.401 -0.961 4.952 1.00 98.81 89 ALA A N 1
ATOM 718 C CA . ALA A 1 89 ? -12.235 -1.514 6.010 1.00 98.81 89 ALA A CA 1
ATOM 719 C C . ALA A 1 89 ? -13.251 -0.498 6.547 1.00 98.81 89 ALA A C 1
ATOM 721 O O . ALA A 1 89 ? -14.408 -0.854 6.745 1.00 98.81 89 ALA A O 1
ATOM 722 N N . ALA A 1 90 ? -12.864 0.769 6.725 1.00 98.81 90 ALA A N 1
ATOM 723 C CA . ALA A 1 90 ? -13.789 1.826 7.132 1.00 98.81 90 ALA A CA 1
ATOM 724 C C . ALA A 1 90 ? -14.963 1.960 6.147 1.00 98.81 90 ALA A C 1
ATOM 726 O O . ALA A 1 90 ? -16.123 2.003 6.558 1.00 98.81 90 ALA A O 1
ATOM 727 N N . GLN A 1 91 ? -14.671 1.953 4.843 1.00 98.56 91 GLN A N 1
ATOM 728 C CA . GLN A 1 91 ? -15.698 1.989 3.800 1.00 98.56 91 GLN A CA 1
ATOM 729 C C . GLN A 1 91 ? -16.575 0.734 3.801 1.00 98.56 91 GLN A C 1
ATOM 731 O O . GLN A 1 91 ? -17.785 0.841 3.615 1.00 98.56 91 GLN A O 1
ATOM 736 N N . LEU A 1 92 ? -15.991 -0.442 4.040 1.00 98.38 92 LEU A N 1
ATOM 737 C CA . LEU A 1 92 ? -16.723 -1.705 4.112 1.00 98.38 92 LEU A CA 1
ATOM 738 C C . LEU A 1 92 ? -17.718 -1.729 5.285 1.00 98.38 92 LEU A C 1
ATOM 740 O O . LEU A 1 92 ? -18.875 -2.104 5.104 1.00 98.38 92 LEU A O 1
ATOM 744 N N . GLU A 1 93 ? -17.284 -1.291 6.470 1.00 98.62 93 GLU A N 1
ATOM 745 C CA . GLU A 1 93 ? -18.126 -1.186 7.669 1.00 98.62 93 GLU A CA 1
ATOM 746 C C . GLU A 1 93 ? -19.275 -0.192 7.452 1.00 98.62 93 GLU A C 1
ATOM 748 O O . GLU A 1 93 ? -20.439 -0.520 7.687 1.00 98.62 93 GLU A O 1
ATOM 753 N N . ALA A 1 94 ? -18.981 0.997 6.916 1.00 98.44 94 ALA A N 1
ATOM 754 C CA . ALA A 1 94 ? -20.010 1.978 6.572 1.00 98.44 94 ALA A CA 1
ATOM 755 C C . ALA A 1 94 ? -20.995 1.406 5.536 1.00 98.44 94 ALA A C 1
ATOM 757 O O . ALA A 1 94 ? -22.214 1.514 5.680 1.00 98.44 94 ALA A O 1
ATOM 758 N N . TRP A 1 95 ? -20.483 0.700 4.524 1.00 98.12 95 TRP A N 1
ATOM 759 C CA . TRP A 1 95 ? -21.304 0.067 3.496 1.00 98.12 95 TRP A CA 1
ATOM 760 C C . TRP A 1 95 ? -22.229 -1.022 4.042 1.00 98.12 95 TRP A C 1
ATOM 762 O O . TRP A 1 95 ? -23.305 -1.214 3.476 1.00 98.12 95 TRP A O 1
ATOM 772 N N . VAL A 1 96 ? -21.903 -1.709 5.143 1.00 97.75 96 VAL A N 1
ATOM 773 C CA . VAL A 1 96 ? -22.832 -2.644 5.811 1.00 97.75 96 VAL A CA 1
ATOM 774 C C . VAL A 1 96 ? -23.729 -1.990 6.872 1.00 97.75 96 VAL A C 1
ATOM 776 O O . VAL A 1 96 ? -24.672 -2.628 7.335 1.00 97.75 96 VAL A O 1
ATOM 779 N N . GLY A 1 97 ? -23.514 -0.710 7.185 1.00 97.88 97 GLY A N 1
ATOM 780 C CA . GLY A 1 97 ? -24.273 0.050 8.187 1.00 97.88 97 GLY A CA 1
ATOM 781 C C . GLY A 1 97 ? -23.675 0.026 9.599 1.00 97.88 97 GLY A C 1
ATOM 782 O O . GLY A 1 97 ? -24.356 0.394 10.554 1.00 97.88 97 GLY A O 1
ATOM 783 N N . GLU A 1 98 ? -22.416 -0.387 9.746 1.00 98.06 98 GLU A N 1
ATOM 784 C CA . GLU A 1 98 ? -21.681 -0.478 11.015 1.00 98.06 98 GLU A CA 1
ATOM 785 C C . GLU A 1 98 ? -20.857 0.801 11.267 1.00 98.06 98 GLU A C 1
ATOM 787 O O . GLU A 1 98 ? -19.627 0.793 11.338 1.00 98.06 98 GLU A O 1
ATOM 792 N N . GLU A 1 99 ? -21.542 1.937 11.412 1.00 98.25 99 GLU A N 1
ATOM 793 C CA . GLU A 1 99 ? -20.917 3.273 11.469 1.00 98.25 99 GLU A CA 1
ATOM 794 C C . GLU A 1 99 ? -19.889 3.444 12.600 1.00 98.25 99 GLU A C 1
ATOM 796 O O . GLU A 1 99 ? -18.864 4.103 12.430 1.00 98.25 99 GLU A O 1
ATOM 801 N N . ILE A 1 100 ? -20.120 2.829 13.764 1.00 98.44 100 ILE A N 1
ATOM 802 C CA . ILE A 1 100 ? -19.183 2.913 14.898 1.00 98.44 100 ILE A CA 1
ATOM 803 C C . ILE A 1 100 ? -17.875 2.179 14.570 1.00 98.44 100 ILE A C 1
ATOM 805 O O . ILE A 1 100 ? -16.791 2.654 14.917 1.00 98.44 100 ILE A O 1
ATOM 809 N N . ALA A 1 101 ? -17.956 1.037 13.882 1.00 98.31 101 ALA A N 1
ATOM 810 C CA . ALA A 1 101 ? -16.775 0.301 13.446 1.00 98.31 101 ALA A CA 1
ATOM 811 C C . ALA A 1 101 ? -16.023 1.072 12.350 1.00 98.31 101 ALA A C 1
ATOM 813 O O . ALA A 1 101 ? -14.801 1.195 12.424 1.00 98.31 101 ALA A O 1
ATOM 814 N N . ALA A 1 102 ? -16.747 1.680 11.403 1.00 98.81 102 ALA A N 1
ATOM 815 C CA . ALA A 1 102 ? -16.157 2.549 10.386 1.00 98.81 102 ALA A CA 1
ATOM 816 C C . ALA A 1 102 ? -15.363 3.710 11.013 1.00 98.81 102 ALA A C 1
ATOM 818 O O . ALA A 1 102 ? -14.200 3.933 10.671 1.00 98.81 102 ALA A O 1
ATOM 819 N N . GLN A 1 103 ? -15.955 4.398 11.996 1.00 98.75 103 GLN A N 1
ATOM 820 C CA . GLN A 1 103 ? -15.302 5.487 12.731 1.00 98.75 103 GLN A CA 1
ATOM 821 C C . GLN A 1 103 ? -14.071 5.019 13.513 1.00 98.75 103 GLN A C 1
ATOM 823 O O . GLN A 1 103 ? -13.077 5.743 13.575 1.00 98.75 103 GLN A O 1
ATOM 828 N N . ARG A 1 104 ? -14.097 3.808 14.089 1.00 98.50 104 ARG A N 1
ATOM 829 C CA . ARG A 1 104 ? -12.921 3.223 14.754 1.00 98.50 104 ARG A CA 1
ATOM 830 C C . ARG A 1 104 ? -11.753 3.076 13.777 1.00 98.50 104 ARG A C 1
ATOM 832 O O . ARG A 1 104 ? -10.635 3.459 14.123 1.00 98.50 104 ARG A O 1
ATOM 839 N N . TRP A 1 105 ? -11.998 2.538 12.582 1.00 98.75 105 TRP A N 1
ATOM 840 C CA . TRP A 1 105 ? -10.949 2.355 11.574 1.00 98.75 105 TRP A CA 1
ATOM 841 C C . TRP A 1 105 ? -10.419 3.677 11.041 1.00 98.75 105 TRP A C 1
ATOM 843 O O . TRP A 1 105 ? -9.205 3.832 10.935 1.00 98.75 105 TRP A O 1
ATOM 853 N N . GLU A 1 106 ? -11.288 4.659 10.815 1.00 98.69 106 GLU A N 1
ATOM 854 C CA . GLU A 1 106 ? -10.856 5.995 10.402 1.00 98.69 106 GLU A CA 1
ATOM 855 C C . GLU A 1 106 ? -10.052 6.715 11.499 1.00 98.69 106 GLU A C 1
ATOM 857 O O . GLU A 1 106 ? -9.071 7.400 11.206 1.00 98.69 106 GLU A O 1
ATOM 862 N N . GLY A 1 107 ? -10.395 6.504 12.775 1.00 98.56 107 GLY A N 1
ATOM 863 C CA . GLY A 1 107 ? -9.626 7.018 13.909 1.00 98.56 107 GLY A CA 1
ATOM 864 C C . GLY A 1 107 ? -8.206 6.449 13.958 1.00 98.56 107 GLY A C 1
ATOM 865 O O . GLY A 1 107 ? -7.239 7.200 14.088 1.00 98.56 107 GLY A O 1
ATOM 866 N N . TRP A 1 108 ? -8.061 5.132 13.785 1.00 98.62 108 TRP A N 1
ATOM 867 C CA . TRP A 1 108 ? -6.745 4.494 13.678 1.00 98.62 108 TRP A CA 1
ATOM 868 C C . TRP A 1 108 ? -5.973 4.962 12.448 1.00 98.62 108 TRP A C 1
ATOM 870 O O . TRP A 1 108 ? -4.802 5.320 12.556 1.00 98.62 108 TRP A O 1
ATOM 880 N N . ARG A 1 109 ? -6.631 5.019 11.290 1.00 98.56 109 ARG A N 1
ATOM 881 C CA . ARG A 1 109 ? -6.035 5.487 10.036 1.00 98.56 109 ARG A CA 1
ATOM 882 C C . ARG A 1 109 ? -5.493 6.910 10.166 1.00 98.56 109 ARG A C 1
ATOM 884 O O . ARG A 1 109 ? -4.365 7.159 9.755 1.00 98.56 109 ARG A O 1
ATOM 891 N N . SER A 1 110 ? -6.257 7.805 10.795 1.00 98.38 110 SER A N 1
ATOM 892 C CA . SER A 1 110 ? -5.858 9.193 11.065 1.00 98.38 110 SER A CA 1
ATOM 893 C C . SER A 1 110 ? -4.637 9.283 11.985 1.00 98.38 110 SER A C 1
ATOM 895 O O . SER A 1 110 ? -3.755 10.114 11.776 1.00 98.38 110 SER A O 1
ATOM 897 N N . LYS A 1 111 ? -4.558 8.412 12.996 1.00 98.25 111 LYS A N 1
ATOM 898 C CA . LYS A 1 111 ? -3.413 8.347 13.912 1.00 98.25 111 LYS A CA 1
ATOM 899 C C . LYS A 1 111 ? -2.142 7.901 13.183 1.00 98.25 111 LYS A C 1
ATOM 901 O O . LYS A 1 111 ? -1.128 8.594 13.218 1.00 98.25 111 LYS A O 1
ATOM 906 N N . LEU A 1 112 ? -2.230 6.783 12.462 1.00 98.69 112 LEU A N 1
ATOM 907 C CA . LEU A 1 112 ? -1.095 6.185 11.758 1.00 98.69 112 LEU A CA 1
ATOM 908 C C . LEU A 1 112 ? -0.608 7.061 10.601 1.00 98.69 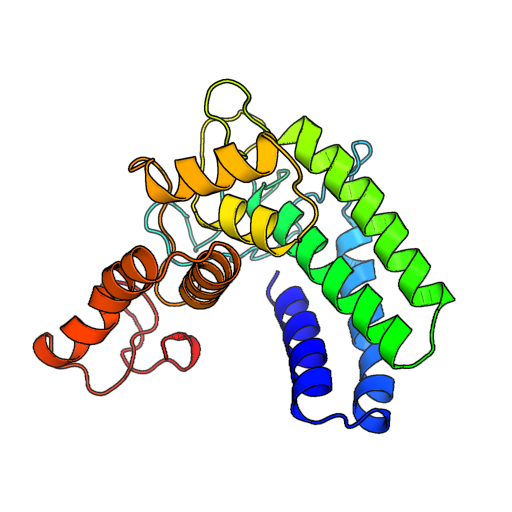112 LEU A C 1
ATOM 910 O O . LEU A 1 112 ? 0.596 7.151 10.390 1.00 98.69 112 LEU A O 1
ATOM 914 N N . VAL A 1 113 ? -1.497 7.738 9.862 1.00 98.56 113 VAL A N 1
ATOM 915 C CA . VAL A 1 113 ? -1.059 8.629 8.772 1.00 98.56 113 VAL A CA 1
ATOM 916 C C . VAL A 1 113 ? -0.267 9.826 9.297 1.00 98.56 113 VAL A C 1
ATOM 918 O O . VAL A 1 113 ? 0.734 10.191 8.688 1.00 98.56 113 VAL A O 1
ATOM 921 N N . ALA A 1 114 ? -0.654 10.405 10.438 1.00 98.38 114 ALA A N 1
ATOM 922 C CA . ALA A 1 114 ? 0.086 11.510 11.044 1.00 98.38 114 ALA A CA 1
ATOM 923 C C . ALA A 1 114 ? 1.497 11.073 11.481 1.00 98.38 114 ALA A C 1
ATOM 925 O O . ALA A 1 114 ? 2.480 11.777 11.227 1.00 98.38 114 ALA A O 1
ATOM 926 N N . ALA A 1 115 ? 1.600 9.882 12.079 1.00 98.62 115 ALA A N 1
ATOM 927 C CA . ALA A 1 115 ? 2.874 9.274 12.442 1.00 98.62 115 ALA A CA 1
ATOM 928 C C . ALA A 1 115 ? 3.727 8.960 11.207 1.00 98.62 115 ALA A C 1
ATOM 930 O O . ALA A 1 115 ? 4.882 9.372 11.141 1.00 98.62 115 ALA A O 1
ATOM 931 N N . ALA A 1 116 ? 3.152 8.317 10.187 1.00 98.56 116 ALA A N 1
ATOM 932 C CA . ALA A 1 116 ? 3.851 7.969 8.954 1.00 98.56 116 ALA A CA 1
ATOM 933 C C . ALA A 1 116 ? 4.336 9.207 8.184 1.00 98.56 116 ALA A C 1
ATOM 935 O O . ALA A 1 116 ? 5.458 9.215 7.677 1.00 98.56 116 ALA A O 1
ATOM 936 N N . GLN A 1 117 ? 3.532 10.277 8.135 1.00 98.12 117 GLN A N 1
ATOM 937 C CA . GLN A 1 117 ? 3.945 11.540 7.523 1.00 98.12 117 GLN A CA 1
ATOM 938 C C . GLN A 1 117 ? 5.104 12.200 8.260 1.00 98.12 117 GLN A C 1
ATOM 940 O O . GLN A 1 117 ? 5.948 12.813 7.622 1.00 98.12 117 GLN A O 1
ATOM 945 N N . THR A 1 118 ? 5.175 12.057 9.579 1.00 98.19 118 THR A N 1
ATOM 946 C CA . THR A 1 118 ? 6.286 12.603 10.367 1.00 98.19 118 THR A CA 1
ATOM 947 C C . THR A 1 118 ? 7.535 11.731 10.250 1.00 98.19 118 THR A C 1
ATOM 949 O O . THR A 1 118 ? 8.640 12.243 10.098 1.00 98.19 118 THR A O 1
ATOM 952 N N . ALA A 1 119 ? 7.365 10.412 10.323 1.00 98.50 119 ALA A N 1
ATOM 953 C CA . ALA A 1 119 ? 8.458 9.457 10.425 1.00 98.50 119 ALA A CA 1
ATOM 954 C C . ALA A 1 119 ? 9.144 9.176 9.087 1.00 98.50 119 ALA A C 1
ATOM 956 O O . ALA A 1 119 ? 10.358 9.010 9.067 1.00 98.50 119 ALA A O 1
ATOM 957 N N . PHE A 1 120 ? 8.393 9.121 7.983 1.00 98.75 120 PHE A N 1
ATOM 958 C CA . PHE A 1 120 ? 8.919 8.673 6.689 1.00 98.75 120 PHE A CA 1
ATOM 959 C C . PHE A 1 120 ? 9.049 9.787 5.652 1.00 98.75 120 PHE A C 1
ATOM 961 O O . PHE A 1 120 ? 9.698 9.578 4.634 1.00 98.75 120 PHE A O 1
ATOM 968 N N . TRP A 1 121 ? 8.437 10.959 5.843 1.00 98.62 121 TRP A N 1
ATOM 969 C CA . TRP A 1 121 ? 8.544 12.027 4.848 1.00 98.62 121 TRP A CA 1
ATOM 970 C C . TRP A 1 121 ? 9.954 12.612 4.813 1.00 98.62 121 TRP A C 1
ATOM 972 O O . TRP A 1 121 ? 10.447 13.138 5.811 1.00 98.62 121 TRP A O 1
ATOM 982 N N . ASN A 1 122 ? 10.573 12.584 3.637 1.00 98.56 122 ASN A N 1
ATOM 983 C CA . ASN A 1 122 ? 11.834 13.256 3.393 1.00 98.56 122 ASN A CA 1
ATOM 984 C C . ASN A 1 122 ? 11.596 14.557 2.615 1.00 98.56 122 ASN A C 1
ATOM 986 O O . ASN A 1 122 ? 11.268 14.541 1.426 1.00 98.56 122 ASN A O 1
ATOM 990 N N . GLU A 1 123 ? 11.798 15.690 3.290 1.00 97.81 123 GLU A N 1
ATOM 991 C CA . GLU A 1 123 ? 11.522 17.018 2.737 1.00 97.81 123 GLU A CA 1
ATOM 992 C C . GLU A 1 123 ? 12.433 17.385 1.563 1.00 97.81 123 GLU A C 1
ATOM 994 O O . GLU A 1 123 ? 12.000 18.086 0.660 1.00 97.81 123 GLU A O 1
ATOM 999 N N . GLU A 1 124 ? 13.678 16.914 1.518 1.00 97.00 124 GLU A N 1
ATOM 1000 C CA . GLU A 1 124 ? 14.583 17.221 0.405 1.00 97.00 124 GLU A CA 1
ATOM 1001 C C . GLU A 1 124 ? 14.187 16.441 -0.852 1.00 97.00 124 GLU A C 1
ATOM 1003 O O . GLU A 1 124 ? 14.098 16.997 -1.949 1.00 97.00 124 GLU A O 1
ATOM 1008 N N . ARG A 1 125 ? 13.882 15.150 -0.687 1.00 97.56 125 ARG A N 1
ATOM 1009 C CA . ARG A 1 125 ? 13.521 14.268 -1.800 1.00 97.56 125 ARG A CA 1
ATOM 1010 C C . ARG A 1 125 ? 12.070 14.417 -2.239 1.00 97.56 125 ARG A C 1
ATOM 1012 O O . ARG A 1 125 ? 11.757 14.048 -3.364 1.00 97.56 125 ARG A O 1
ATOM 1019 N N . GLY A 1 126 ? 11.186 14.945 -1.392 1.00 98.19 126 GLY A N 1
ATOM 1020 C CA . GLY A 1 126 ? 9.749 15.019 -1.667 1.00 98.19 126 GLY A CA 1
ATOM 1021 C C . GLY A 1 126 ? 9.127 13.637 -1.871 1.00 98.19 126 GLY A C 1
ATOM 1022 O O . GLY A 1 126 ? 8.361 13.446 -2.817 1.00 98.19 126 GLY A O 1
ATOM 1023 N N . LEU A 1 127 ? 9.544 12.676 -1.048 1.00 98.62 127 LEU A N 1
ATOM 1024 C CA . LEU A 1 127 ? 9.201 11.256 -1.111 1.00 98.62 127 LEU A CA 1
ATOM 1025 C C . LEU A 1 127 ? 9.089 10.697 0.311 1.00 98.62 127 LEU A C 1
ATOM 1027 O O . LEU A 1 127 ? 9.704 11.223 1.240 1.00 98.62 127 LEU A O 1
ATOM 1031 N N . PHE A 1 128 ? 8.364 9.593 0.463 1.00 98.81 128 PHE A N 1
ATOM 1032 C CA . PHE A 1 128 ? 8.370 8.806 1.693 1.00 98.81 128 PHE A CA 1
ATOM 1033 C C . PHE A 1 128 ? 9.476 7.749 1.649 1.00 98.81 128 PHE A C 1
ATOM 1035 O O . PHE A 1 128 ? 9.586 7.012 0.670 1.00 98.81 128 PHE A O 1
ATOM 1042 N N . ALA A 1 129 ? 10.285 7.677 2.698 1.00 98.81 129 ALA A N 1
ATOM 1043 C CA . ALA A 1 129 ? 11.296 6.650 2.885 1.00 98.81 129 ALA A CA 1
ATOM 1044 C C . ALA A 1 129 ? 10.681 5.294 3.255 1.00 98.81 129 ALA A C 1
ATOM 1046 O O . ALA A 1 129 ? 9.583 5.215 3.814 1.00 98.81 129 ALA A O 1
ATOM 1047 N N . ASP A 1 130 ? 11.423 4.231 2.963 1.00 98.69 130 ASP A N 1
ATOM 1048 C CA . ASP A 1 130 ? 11.084 2.870 3.368 1.00 98.69 130 ASP A CA 1
ATOM 1049 C C . ASP A 1 130 ? 11.559 2.551 4.794 1.00 98.69 130 ASP A C 1
ATOM 1051 O O . ASP A 1 130 ? 11.000 1.665 5.439 1.00 98.69 130 ASP A O 1
ATOM 1055 N N . ASP A 1 131 ? 12.563 3.281 5.280 1.00 98.38 131 ASP A N 1
ATOM 1056 C CA . ASP A 1 131 ? 13.232 3.121 6.569 1.00 98.38 131 ASP A CA 1
ATOM 1057 C C . ASP A 1 131 ? 13.210 4.423 7.387 1.00 98.38 131 ASP A C 1
ATOM 1059 O O . ASP A 1 131 ? 13.071 5.529 6.855 1.00 98.38 131 ASP A O 1
ATOM 1063 N N . LEU A 1 132 ? 13.397 4.317 8.705 1.00 97.69 132 LEU A N 1
ATOM 1064 C CA . LEU A 1 132 ? 13.431 5.502 9.580 1.00 97.69 132 LEU A CA 1
ATOM 1065 C C . LEU A 1 132 ? 14.697 6.355 9.408 1.00 97.69 132 LEU A C 1
ATOM 1067 O O . LEU A 1 132 ? 14.705 7.523 9.793 1.00 97.69 132 LEU A O 1
ATOM 1071 N N . ALA A 1 133 ? 15.767 5.791 8.842 1.00 97.75 133 ALA A N 1
ATOM 1072 C CA . ALA A 1 133 ? 17.003 6.523 8.569 1.00 97.75 133 ALA A CA 1
ATOM 1073 C C . ALA A 1 133 ? 16.948 7.346 7.267 1.00 97.75 133 ALA A C 1
ATOM 1075 O O . ALA A 1 133 ? 17.878 8.109 6.998 1.00 97.75 133 ALA A O 1
ATOM 1076 N N . HIS A 1 134 ? 15.864 7.226 6.489 1.00 98.31 134 HIS A N 1
ATOM 1077 C CA . HIS A 1 134 ? 15.652 7.907 5.206 1.00 98.31 134 HIS A CA 1
ATOM 1078 C C . HIS A 1 134 ? 16.750 7.615 4.184 1.00 98.31 134 HIS A C 1
ATOM 1080 O O . HIS A 1 134 ? 17.198 8.507 3.455 1.00 98.31 134 HIS A O 1
ATOM 1086 N N . THR A 1 135 ? 17.198 6.364 4.136 1.00 97.50 135 THR A N 1
ATOM 1087 C CA . THR A 1 135 ? 18.260 5.925 3.227 1.00 97.50 135 THR A CA 1
ATOM 1088 C C . THR A 1 135 ? 17.728 5.135 2.038 1.00 97.50 135 THR A C 1
ATOM 1090 O O . THR A 1 135 ? 18.348 5.165 0.972 1.00 97.50 135 THR A O 1
ATOM 1093 N N . GLU A 1 136 ? 16.557 4.512 2.170 1.00 98.12 136 GLU A N 1
ATOM 1094 C CA . GLU A 1 136 ? 15.940 3.691 1.130 1.00 98.12 136 GLU A CA 1
ATOM 1095 C C . GLU A 1 136 ? 14.555 4.215 0.740 1.00 98.12 136 GLU A C 1
ATOM 1097 O O . GLU A 1 136 ? 13.806 4.743 1.560 1.00 98.12 136 GLU A O 1
ATOM 1102 N N . PHE A 1 137 ? 14.219 4.113 -0.547 1.00 98.69 137 PHE A N 1
ATOM 1103 C CA . PHE A 1 137 ? 12.973 4.636 -1.104 1.00 98.69 137 PHE A CA 1
ATOM 1104 C C . PHE A 1 137 ? 12.489 3.716 -2.222 1.00 98.69 137 PHE A C 1
ATOM 1106 O O . PHE A 1 137 ? 13.248 3.415 -3.146 1.00 98.69 137 PHE A O 1
ATOM 1113 N N . SER A 1 138 ? 11.215 3.338 -2.189 1.00 98.81 138 SER A N 1
ATOM 1114 C CA . SER A 1 138 ? 10.605 2.475 -3.203 1.00 98.81 138 SER A CA 1
ATOM 1115 C C . SER A 1 138 ? 9.393 3.105 -3.868 1.00 98.81 138 SER A C 1
ATOM 1117 O O . SER A 1 138 ? 8.727 3.983 -3.308 1.00 98.81 138 SER A O 1
ATOM 1119 N N . GLU A 1 139 ? 9.068 2.606 -5.059 1.00 98.69 139 GLU A N 1
ATOM 1120 C CA . GLU A 1 139 ? 7.774 2.847 -5.697 1.00 98.69 139 GLU A CA 1
ATOM 1121 C C . GLU A 1 139 ? 6.618 2.355 -4.802 1.00 98.69 139 GLU A C 1
ATOM 1123 O O . GLU A 1 139 ? 5.573 3.004 -4.754 1.00 98.69 139 GLU A O 1
ATOM 1128 N N . HIS A 1 140 ? 6.800 1.263 -4.047 1.00 98.69 140 HIS A N 1
ATOM 1129 C CA . HIS A 1 140 ? 5.774 0.646 -3.194 1.00 98.69 140 HIS A CA 1
ATOM 1130 C C . HIS A 1 140 ? 5.239 1.596 -2.131 1.00 98.69 140 HIS A C 1
ATOM 1132 O O . HIS A 1 140 ? 4.021 1.758 -2.012 1.00 98.69 140 HIS A O 1
ATOM 1138 N N . THR A 1 141 ? 6.138 2.249 -1.390 1.00 98.75 141 THR A N 1
ATOM 1139 C CA . THR A 1 141 ? 5.767 3.231 -0.361 1.00 98.75 141 THR A CA 1
ATOM 1140 C C . THR A 1 141 ? 4.996 4.387 -0.977 1.00 98.75 141 THR A C 1
ATOM 1142 O O . THR A 1 141 ? 3.941 4.763 -0.465 1.00 98.75 141 THR A O 1
ATOM 1145 N N . GLN A 1 142 ? 5.460 4.907 -2.119 1.00 98.81 142 GLN A N 1
ATOM 1146 C CA . GLN A 1 142 ? 4.793 6.033 -2.775 1.00 98.81 142 GLN A CA 1
ATOM 1147 C C . GLN A 1 142 ? 3.402 5.637 -3.274 1.00 98.81 142 GLN A C 1
ATOM 1149 O O . GLN A 1 142 ? 2.444 6.382 -3.073 1.00 98.81 142 GLN A O 1
ATOM 1154 N N . CYS A 1 143 ? 3.278 4.458 -3.893 1.00 98.81 143 CYS A N 1
ATOM 1155 C CA . CYS A 1 143 ? 2.008 3.933 -4.385 1.00 98.81 143 CYS A CA 1
ATOM 1156 C C . CYS A 1 143 ? 1.003 3.790 -3.244 1.00 98.81 143 CYS A C 1
ATOM 1158 O O . CYS A 1 143 ? -0.099 4.319 -3.339 1.00 98.81 143 CYS A O 1
ATOM 1160 N N . MET A 1 144 ? 1.382 3.148 -2.136 1.00 98.69 144 MET A N 1
ATOM 1161 C CA . MET A 1 144 ? 0.479 2.979 -0.992 1.00 98.69 144 MET A CA 1
ATOM 1162 C C . MET A 1 144 ? 0.100 4.318 -0.354 1.00 98.69 144 MET A C 1
ATOM 1164 O O . MET A 1 144 ? -1.068 4.527 -0.021 1.00 98.69 144 MET A O 1
ATOM 1168 N N . ALA A 1 145 ? 1.044 5.256 -0.242 1.00 98.69 145 ALA A N 1
ATOM 1169 C CA . ALA A 1 145 ? 0.763 6.593 0.267 1.00 98.69 145 ALA A CA 1
ATOM 1170 C C . ALA A 1 145 ? -0.228 7.354 -0.629 1.00 98.69 145 ALA A C 1
ATOM 1172 O O . ALA A 1 145 ? -1.198 7.927 -0.130 1.00 98.69 145 ALA A O 1
ATOM 1173 N N . LEU A 1 146 ? -0.055 7.306 -1.950 1.00 98.75 146 LEU A N 1
ATOM 1174 C CA . LEU A 1 146 ? -0.960 7.939 -2.914 1.00 98.75 146 LEU A CA 1
ATOM 1175 C C . LEU A 1 146 ? -2.336 7.257 -2.962 1.00 98.75 146 LEU A C 1
ATOM 1177 O O . LEU A 1 146 ? -3.358 7.945 -2.922 1.00 98.75 146 LEU A O 1
ATOM 1181 N N . LEU A 1 147 ? -2.375 5.923 -2.995 1.00 98.56 147 LEU A N 1
ATOM 1182 C CA . LEU A 1 147 ? -3.607 5.125 -2.992 1.00 98.56 147 LEU A CA 1
ATOM 1183 C C . LEU A 1 147 ? -4.387 5.247 -1.686 1.00 98.56 147 LEU A C 1
ATOM 1185 O O . LEU A 1 147 ? -5.606 5.077 -1.692 1.00 98.56 147 LEU A O 1
ATOM 1189 N N . SER A 1 148 ? -3.724 5.593 -0.579 1.00 97.81 148 SER A N 1
ATOM 1190 C CA . SER A 1 148 ? -4.414 5.899 0.674 1.00 97.81 148 SER A CA 1
ATOM 1191 C C . SER A 1 148 ? -5.406 7.055 0.521 1.00 97.81 148 SER A C 1
ATOM 1193 O O . SER A 1 148 ? -6.322 7.155 1.327 1.00 97.81 148 SER A O 1
ATOM 1195 N N . GLY A 1 149 ? -5.240 7.939 -0.472 1.00 97.50 149 GLY A N 1
ATOM 1196 C CA . GLY A 1 149 ? -6.108 9.100 -0.675 1.00 97.50 149 GLY A CA 1
ATOM 1197 C C . GLY A 1 149 ? -5.992 10.177 0.411 1.00 97.50 149 GLY A C 1
ATOM 1198 O O . GLY A 1 149 ? -6.825 11.077 0.447 1.00 97.50 149 GLY A O 1
ATOM 1199 N N . LEU A 1 150 ? -4.987 10.091 1.292 1.00 97.06 150 LEU A N 1
ATOM 1200 C CA . LEU A 1 150 ? -4.796 11.011 2.423 1.00 97.06 150 LEU A CA 1
ATOM 1201 C C . LEU A 1 150 ? -3.786 12.131 2.144 1.00 97.06 150 LEU A C 1
ATOM 1203 O O . LEU A 1 150 ? -3.738 13.111 2.885 1.00 97.06 150 LEU A O 1
ATOM 1207 N N . LEU A 1 151 ? -2.969 12.005 1.093 1.00 96.69 151 LEU A N 1
ATOM 1208 C CA . LEU A 1 151 ? -2.032 13.061 0.710 1.00 96.69 151 LEU A CA 1
ATOM 1209 C C . LEU A 1 151 ? -2.776 14.216 0.038 1.00 96.69 151 LEU A C 1
ATOM 1211 O O . LEU A 1 151 ? -3.590 14.002 -0.863 1.00 96.69 151 LEU A O 1
ATOM 1215 N N . VAL A 1 152 ? -2.439 15.447 0.419 1.00 94.00 152 VAL A N 1
ATOM 1216 C CA . VAL A 1 152 ? -3.055 16.672 -0.111 1.00 94.00 152 VAL A CA 1
ATOM 1217 C C . VAL A 1 152 ? -2.003 17.706 -0.506 1.00 94.00 152 VAL A C 1
ATOM 1219 O O . VAL A 1 152 ? -0.865 17.661 -0.040 1.00 94.00 152 VAL A O 1
ATOM 1222 N N . GLY A 1 153 ? -2.399 18.641 -1.374 1.00 96.31 153 GLY A N 1
ATOM 1223 C CA . GLY A 1 153 ? -1.577 19.782 -1.784 1.00 96.31 153 GLY A CA 1
ATOM 1224 C C . GLY A 1 153 ? -0.193 19.388 -2.305 1.00 96.31 153 GLY A C 1
ATOM 1225 O O . GLY A 1 153 ? -0.038 18.393 -3.014 1.00 96.31 153 GLY A O 1
ATOM 1226 N N . GLU A 1 154 ? 0.812 20.166 -1.905 1.00 96.62 154 GLU A N 1
ATOM 1227 C CA . GLU A 1 154 ? 2.193 20.029 -2.370 1.00 96.62 154 GLU A CA 1
ATOM 1228 C C . GLU A 1 154 ? 2.794 18.646 -2.069 1.00 96.62 154 GLU A C 1
ATOM 1230 O O . GLU A 1 154 ? 3.489 18.083 -2.911 1.00 96.62 154 GLU A O 1
ATOM 1235 N N . GLN A 1 155 ? 2.489 18.044 -0.913 1.00 96.81 155 GLN A N 1
ATOM 1236 C CA . GLN A 1 155 ? 3.020 16.721 -0.565 1.00 96.81 155 GLN A CA 1
ATOM 1237 C C . GLN A 1 155 ? 2.540 15.649 -1.555 1.00 96.81 155 GLN A C 1
ATOM 1239 O O . GLN A 1 155 ? 3.334 14.821 -2.010 1.00 96.81 155 GLN A O 1
ATOM 1244 N N . ARG A 1 156 ? 1.257 15.691 -1.949 1.00 98.06 156 ARG A N 1
ATOM 1245 C CA . ARG A 1 156 ? 0.706 14.797 -2.981 1.00 98.06 156 ARG A CA 1
ATOM 1246 C C . ARG A 1 156 ? 1.370 15.039 -4.332 1.00 98.06 156 ARG A C 1
ATOM 1248 O O . ARG A 1 156 ? 1.742 14.078 -5.000 1.00 98.06 156 ARG A O 1
ATOM 1255 N N . GLU A 1 157 ? 1.491 16.300 -4.736 1.00 98.31 157 GLU A N 1
ATOM 1256 C CA . GLU A 1 157 ? 2.059 16.688 -6.032 1.00 98.31 157 GLU A CA 1
ATOM 1257 C C . GLU A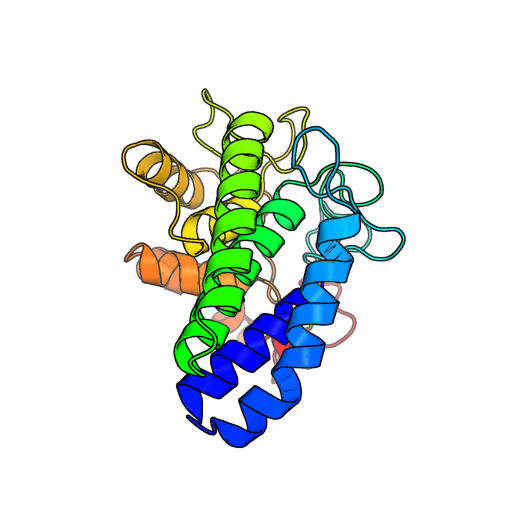 1 157 ? 3.517 16.248 -6.163 1.00 98.31 157 GLU A C 1
ATOM 1259 O O . GLU A 1 157 ? 3.877 15.612 -7.153 1.00 98.31 157 GLU A O 1
ATOM 1264 N N . ARG A 1 158 ? 4.330 16.492 -5.131 1.00 98.50 158 ARG A N 1
ATOM 1265 C CA . ARG A 1 158 ? 5.740 16.091 -5.094 1.00 98.50 158 ARG A CA 1
ATOM 1266 C C . ARG A 1 158 ? 5.899 14.578 -5.080 1.00 98.50 158 ARG A C 1
ATOM 1268 O O . ARG A 1 158 ? 6.662 14.058 -5.885 1.00 98.50 158 ARG A O 1
ATOM 1275 N N . THR A 1 159 ? 5.121 13.866 -4.261 1.00 98.62 159 THR A N 1
ATOM 1276 C CA . THR A 1 159 ? 5.151 12.391 -4.244 1.00 98.62 159 THR A CA 1
ATOM 1277 C C . THR A 1 159 ? 4.804 11.821 -5.623 1.00 98.62 159 THR A C 1
ATOM 1279 O O . THR A 1 159 ? 5.506 10.950 -6.130 1.00 98.62 159 THR A O 1
ATOM 1282 N N . ALA A 1 160 ? 3.754 12.343 -6.267 1.00 98.56 160 ALA A N 1
ATOM 1283 C CA . ALA A 1 160 ? 3.318 11.900 -7.590 1.00 98.56 160 ALA A CA 1
ATOM 1284 C C . ALA A 1 160 ? 4.348 12.202 -8.689 1.00 98.56 160 ALA A C 1
ATOM 1286 O O . ALA A 1 160 ? 4.638 11.336 -9.513 1.00 98.56 160 ALA A O 1
ATOM 1287 N N . GLN A 1 161 ? 4.910 13.412 -8.703 1.00 98.38 161 GLN A N 1
ATOM 1288 C CA . GLN A 1 161 ? 5.933 13.798 -9.672 1.00 98.38 161 GLN A CA 1
ATOM 1289 C C . GLN A 1 161 ? 7.198 12.956 -9.493 1.00 98.38 161 GLN A C 1
ATOM 1291 O O . GLN A 1 161 ? 7.704 12.389 -10.460 1.00 98.38 161 GLN A O 1
ATOM 1296 N N . ASN A 1 162 ? 7.675 12.824 -8.255 1.00 98.44 162 ASN A N 1
ATOM 1297 C CA . ASN A 1 162 ? 8.923 12.134 -7.960 1.00 98.44 162 ASN A CA 1
ATOM 1298 C C . ASN A 1 162 ? 8.817 10.617 -8.134 1.00 98.44 162 ASN A C 1
ATOM 1300 O O . ASN A 1 162 ? 9.821 10.008 -8.497 1.00 98.44 162 ASN A O 1
ATOM 1304 N N . LEU A 1 163 ? 7.632 10.018 -7.964 1.00 98.38 163 LEU A N 1
ATOM 1305 C CA . LEU A 1 163 ? 7.373 8.626 -8.353 1.00 98.38 163 LEU A CA 1
ATOM 1306 C C . LEU A 1 163 ? 7.656 8.391 -9.847 1.00 98.38 163 LEU A C 1
ATOM 1308 O O . LEU A 1 163 ? 8.184 7.349 -10.215 1.00 98.38 163 LEU A O 1
ATOM 1312 N N . LEU A 1 164 ? 7.328 9.356 -10.710 1.00 97.25 164 LEU A N 1
ATOM 1313 C CA . LEU A 1 164 ? 7.518 9.232 -12.160 1.00 97.25 164 LEU A CA 1
ATOM 1314 C C . LEU A 1 164 ? 8.943 9.570 -12.611 1.00 97.25 164 LEU A C 1
ATOM 1316 O O . LEU A 1 164 ? 9.394 9.066 -13.636 1.00 97.25 164 LEU A O 1
ATOM 1320 N N . SER A 1 165 ? 9.639 10.455 -11.893 1.00 96.25 165 SER A N 1
ATOM 1321 C CA . SER A 1 165 ? 10.910 11.028 -12.354 1.00 96.25 165 SER A CA 1
ATOM 1322 C C . SER A 1 165 ? 12.151 10.543 -11.609 1.00 96.25 165 SER A C 1
ATOM 1324 O O . SER A 1 165 ? 13.255 10.892 -12.024 1.00 96.25 165 SER A O 1
ATOM 1326 N N . THR A 1 166 ? 12.015 9.789 -10.513 1.00 94.38 166 THR A N 1
ATOM 1327 C CA . THR A 1 166 ? 13.156 9.371 -9.680 1.00 94.38 166 THR A CA 1
ATOM 1328 C C . THR A 1 166 ? 13.625 7.962 -10.054 1.00 94.38 166 THR A C 1
ATOM 1330 O O . THR A 1 166 ? 13.043 6.985 -9.592 1.00 94.38 166 THR A O 1
ATOM 1333 N N . PRO A 1 167 ? 14.727 7.806 -10.812 1.00 88.69 167 PRO A N 1
ATOM 1334 C CA . PRO A 1 167 ? 15.197 6.489 -11.253 1.00 88.69 167 PRO A CA 1
ATOM 1335 C C . PRO A 1 167 ? 15.854 5.658 -10.140 1.00 88.69 167 PRO A C 1
ATOM 1337 O O . PRO A 1 167 ? 16.177 4.498 -10.358 1.00 88.69 167 PRO A O 1
ATOM 1340 N N . SER A 1 168 ? 16.109 6.256 -8.972 1.00 93.38 168 SER A N 1
ATOM 1341 C CA . SER A 1 168 ? 16.745 5.588 -7.824 1.00 93.38 168 SER A CA 1
ATOM 1342 C C . SER A 1 168 ? 15.753 4.906 -6.882 1.00 93.38 168 SER A C 1
ATOM 1344 O O . SER A 1 168 ? 16.175 4.389 -5.854 1.00 93.38 168 SER A O 1
ATOM 1346 N N . LEU A 1 169 ? 14.454 4.933 -7.195 1.00 97.88 169 LEU A N 1
ATOM 1347 C CA . LEU A 1 169 ? 13.465 4.182 -6.430 1.00 97.88 169 LEU A CA 1
ATOM 1348 C C . LEU A 1 169 ? 13.634 2.687 -6.689 1.00 97.88 169 LEU A C 1
ATOM 1350 O O . LEU A 1 169 ? 13.767 2.274 -7.842 1.00 97.88 169 LEU A O 1
ATOM 1354 N N . TH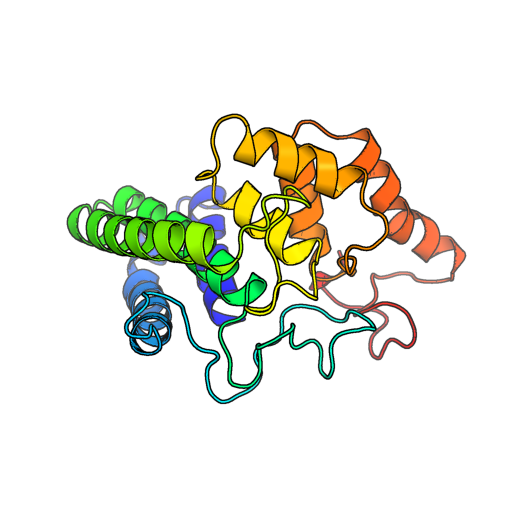R A 1 170 ? 13.557 1.884 -5.631 1.00 98.12 170 THR A N 1
ATOM 1355 C CA . THR A 1 170 ? 13.375 0.438 -5.770 1.00 98.12 170 THR A CA 1
ATOM 1356 C C . THR A 1 170 ? 12.072 0.188 -6.539 1.00 98.12 170 THR A C 1
ATOM 1358 O O . THR A 1 170 ? 11.009 0.627 -6.076 1.00 98.12 170 THR A O 1
ATOM 1361 N N . PRO A 1 171 ? 12.127 -0.459 -7.718 1.00 96.88 171 PRO A N 1
ATOM 1362 C CA . PRO A 1 171 ? 10.965 -0.611 -8.576 1.00 96.88 171 PRO A CA 1
ATOM 1363 C C . PRO A 1 171 ? 10.055 -1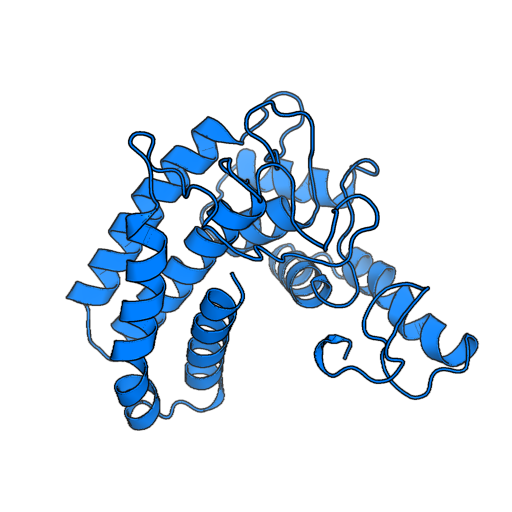.738 -8.091 1.00 96.88 171 PRO A C 1
ATOM 1365 O O . PRO A 1 171 ? 10.506 -2.720 -7.499 1.00 96.88 171 PRO A O 1
ATOM 1368 N N . THR A 1 172 ? 8.770 -1.622 -8.401 1.00 97.00 172 THR A N 1
ATOM 1369 C CA . THR A 1 172 ? 7.811 -2.725 -8.276 1.00 97.00 172 THR A CA 1
ATOM 1370 C C . THR A 1 172 ? 8.117 -3.840 -9.272 1.00 97.00 172 THR A C 1
ATOM 1372 O O . THR A 1 172 ? 8.662 -3.615 -10.355 1.00 97.00 172 THR A O 1
ATOM 1375 N N . THR A 1 173 ? 7.756 -5.067 -8.911 1.00 95.50 173 THR A N 1
ATOM 1376 C CA . THR A 1 173 ? 7.793 -6.225 -9.801 1.00 95.50 173 THR A CA 1
ATOM 1377 C C . THR A 1 173 ? 6.386 -6.653 -10.199 1.00 95.50 173 THR A C 1
ATOM 1379 O O . THR A 1 173 ? 5.396 -5.996 -9.859 1.00 95.50 173 THR A O 1
ATOM 1382 N N . ILE A 1 174 ? 6.291 -7.745 -10.963 1.00 94.69 174 ILE A N 1
ATOM 1383 C CA . ILE A 1 174 ? 5.046 -8.213 -11.580 1.00 94.69 174 ILE A CA 1
ATOM 1384 C C . ILE A 1 174 ? 3.900 -8.352 -10.566 1.00 94.69 174 ILE A C 1
ATOM 1386 O O . ILE A 1 174 ? 2.777 -7.970 -10.868 1.00 94.69 174 ILE A O 1
ATOM 1390 N N . TYR A 1 175 ? 4.206 -8.794 -9.342 1.00 95.12 175 TYR A N 1
ATOM 1391 C CA . TYR A 1 175 ? 3.236 -8.943 -8.260 1.00 95.12 175 TYR A CA 1
ATOM 1392 C C . TYR A 1 175 ? 2.626 -7.605 -7.819 1.00 95.12 175 TYR A C 1
ATOM 1394 O O . TYR A 1 175 ? 1.408 -7.471 -7.723 1.00 95.12 175 TYR A O 1
ATOM 1402 N N . PHE A 1 176 ? 3.459 -6.600 -7.536 1.00 97.56 176 PHE A N 1
ATOM 1403 C CA . PHE A 1 176 ? 2.977 -5.333 -6.984 1.00 97.56 176 PHE A CA 1
ATOM 1404 C C . PHE A 1 176 ? 2.521 -4.343 -8.064 1.00 97.56 176 PHE A C 1
ATOM 1406 O O . PHE A 1 176 ? 1.802 -3.387 -7.767 1.00 97.56 176 PHE A O 1
ATOM 1413 N N . SER A 1 177 ? 2.883 -4.573 -9.328 1.00 97.00 177 SER A N 1
ATOM 1414 C CA . SER A 1 177 ? 2.568 -3.677 -10.450 1.00 97.00 177 SER A CA 1
ATOM 1415 C C . SER A 1 177 ? 1.081 -3.346 -10.584 1.00 97.00 177 SER A C 1
ATOM 1417 O O . SER A 1 177 ? 0.750 -2.254 -11.036 1.00 97.00 177 SER A O 1
ATOM 1419 N N . HIS A 1 178 ? 0.180 -4.220 -10.122 1.00 96.38 178 HIS A N 1
ATOM 1420 C CA . HIS A 1 178 ? -1.244 -3.902 -10.002 1.00 96.38 178 HIS A CA 1
ATOM 1421 C C . HIS A 1 178 ? -1.486 -2.567 -9.268 1.00 96.38 178 HIS A C 1
ATOM 1423 O O . HIS A 1 178 ? -2.183 -1.686 -9.772 1.00 96.38 178 HIS A O 1
ATOM 1429 N N . TYR A 1 179 ? -0.847 -2.369 -8.113 1.00 97.94 179 TYR A N 1
ATOM 1430 C CA . TYR A 1 179 ? -0.989 -1.150 -7.315 1.00 97.94 179 TYR A CA 1
ATOM 1431 C C . TYR A 1 179 ? -0.261 0.045 -7.935 1.00 97.94 179 TYR A C 1
ATOM 1433 O O . TYR A 1 179 ? -0.712 1.183 -7.789 1.00 97.94 179 TYR A O 1
ATOM 1441 N N . LEU A 1 180 ? 0.826 -0.189 -8.675 1.00 98.50 180 LEU A N 1
ATOM 1442 C CA . LEU A 1 180 ? 1.458 0.861 -9.475 1.00 98.50 180 LEU A CA 1
ATOM 1443 C C . LEU A 1 180 ? 0.505 1.351 -10.577 1.00 98.50 180 LEU A C 1
ATOM 1445 O O . LEU A 1 180 ? 0.342 2.556 -10.766 1.00 98.50 180 LEU A O 1
ATOM 1449 N N . PHE A 1 181 ? -0.184 0.437 -11.261 1.00 98.56 181 PHE A N 1
ATOM 1450 C CA . PHE A 1 181 ? -1.160 0.779 -12.296 1.00 98.56 181 PHE A CA 1
ATOM 1451 C C . PHE A 1 181 ? -2.379 1.500 -11.733 1.00 98.56 181 PHE A C 1
ATOM 1453 O O . PHE A 1 181 ? -2.794 2.511 -12.304 1.00 98.56 181 PHE A O 1
ATOM 1460 N N . GLU A 1 182 ? -2.904 1.066 -10.586 1.00 98.19 182 GLU A N 1
ATOM 1461 C CA . GLU A 1 182 ? -3.949 1.813 -9.881 1.00 98.19 182 GLU A CA 1
ATOM 1462 C C . GLU A 1 182 ? -3.468 3.215 -9.486 1.00 98.19 182 GLU A C 1
ATOM 1464 O O . GLU A 1 182 ? -4.203 4.192 -9.655 1.00 98.19 182 GLU A O 1
ATOM 1469 N N . THR A 1 183 ? -2.209 3.348 -9.056 1.00 98.69 183 THR A N 1
ATOM 1470 C CA . THR A 1 183 ? -1.600 4.650 -8.750 1.00 98.69 183 THR A CA 1
ATOM 1471 C C . THR A 1 183 ? -1.547 5.536 -9.996 1.00 98.69 183 THR A C 1
ATOM 1473 O O . THR A 1 183 ? -2.013 6.676 -9.976 1.00 98.69 183 THR A O 1
ATOM 1476 N N . TYR A 1 184 ? -1.064 5.023 -11.127 1.00 98.62 184 TYR A N 1
ATOM 1477 C CA . TYR A 1 184 ? -1.057 5.774 -12.385 1.00 98.62 184 TYR A CA 1
ATOM 1478 C C . TYR A 1 184 ? -2.459 6.138 -12.867 1.00 98.62 184 TYR A C 1
ATOM 1480 O O . TYR A 1 184 ? -2.654 7.242 -13.383 1.00 98.62 184 TYR A O 1
ATOM 1488 N N . ARG A 1 185 ? -3.453 5.270 -12.657 1.00 98.25 185 ARG A N 1
ATOM 1489 C CA . ARG A 1 185 ? -4.854 5.560 -12.974 1.00 98.25 185 ARG A CA 1
ATOM 1490 C C . ARG A 1 185 ? -5.367 6.754 -12.169 1.00 98.25 185 ARG A C 1
ATOM 1492 O O . ARG A 1 185 ? -5.925 7.674 -12.765 1.00 98.25 185 ARG A O 1
ATOM 1499 N N . VAL A 1 186 ? -5.158 6.785 -10.849 1.00 97.56 186 VAL A N 1
ATOM 1500 C CA . VAL A 1 186 ? -5.611 7.912 -10.002 1.00 97.56 186 VAL A CA 1
ATOM 1501 C C . VAL A 1 186 ? -4.806 9.197 -10.220 1.00 97.56 186 VAL A C 1
ATOM 1503 O O . VAL A 1 186 ? -5.300 10.288 -9.932 1.00 97.56 186 VAL A O 1
ATOM 1506 N N . LEU A 1 187 ? -3.585 9.091 -10.750 1.00 97.88 187 LEU A N 1
ATOM 1507 C CA . LEU A 1 187 ? -2.763 10.234 -11.155 1.00 97.88 187 LEU A CA 1
ATOM 1508 C C . LEU A 1 187 ? -3.040 10.721 -12.586 1.00 97.88 187 LEU A C 1
ATOM 1510 O O . LEU A 1 187 ? -2.535 11.776 -12.964 1.00 97.88 187 LEU A O 1
ATOM 1514 N N . GLY A 1 188 ? -3.814 9.979 -13.384 1.00 97.94 188 GLY A N 1
ATOM 1515 C CA . GLY A 1 188 ? -4.054 10.309 -14.789 1.00 97.94 188 GLY A CA 1
ATOM 1516 C C . GLY A 1 188 ? -2.803 10.172 -15.665 1.00 97.94 188 GLY A C 1
ATOM 1517 O O . GLY A 1 188 ? -2.578 11.009 -16.534 1.00 97.94 188 GLY A O 1
ATOM 1518 N N . GLN A 1 189 ? -1.992 9.131 -15.440 1.00 98.12 189 GLN A N 1
ATOM 1519 C CA . GLN A 1 189 ? -0.696 8.896 -16.097 1.00 98.12 189 GLN A CA 1
ATOM 1520 C C . GLN A 1 189 ? -0.712 7.661 -17.022 1.00 98.12 189 GLN A C 1
ATOM 1522 O O . GLN A 1 189 ? -0.002 6.683 -16.776 1.00 98.12 189 GLN A O 1
ATOM 1527 N N . PRO A 1 190 ? -1.503 7.660 -18.113 1.00 97.50 190 PRO A N 1
ATOM 1528 C CA . PRO A 1 190 ? -1.623 6.494 -18.987 1.00 97.50 190 PRO A CA 1
ATOM 1529 C C . PRO A 1 190 ? -0.316 6.158 -19.715 1.00 97.50 190 PRO A C 1
ATOM 1531 O O . PRO A 1 190 ? -0.042 4.987 -19.947 1.00 97.50 190 PRO A O 1
ATOM 1534 N N . ALA A 1 191 ? 0.506 7.156 -20.056 1.00 97.94 191 ALA A N 1
ATOM 1535 C CA . ALA A 1 191 ? 1.782 6.919 -20.731 1.00 97.94 191 ALA A CA 1
ATOM 1536 C C . ALA A 1 191 ? 2.739 6.083 -19.863 1.00 97.94 191 ALA A C 1
ATOM 1538 O O . ALA A 1 191 ? 3.266 5.084 -20.343 1.00 97.94 191 ALA A O 1
ATOM 1539 N N . ALA A 1 192 ? 2.877 6.434 -18.579 1.00 97.44 192 ALA A N 1
ATOM 1540 C CA . ALA A 1 192 ? 3.691 5.680 -17.622 1.00 97.44 192 ALA A CA 1
ATOM 1541 C C . ALA A 1 192 ? 3.153 4.255 -17.403 1.00 97.44 192 ALA A C 1
ATOM 1543 O O . ALA A 1 192 ? 3.921 3.299 -17.315 1.00 97.44 192 ALA A O 1
ATOM 1544 N N . LEU A 1 193 ? 1.823 4.095 -17.385 1.00 97.94 193 LEU A N 1
ATOM 1545 C CA . LEU A 1 193 ? 1.182 2.782 -17.315 1.00 97.94 193 LEU A CA 1
ATOM 1546 C C . LEU A 1 193 ? 1.545 1.914 -18.525 1.00 97.94 193 LEU A C 1
ATOM 1548 O O . LEU A 1 193 ? 1.987 0.782 -18.345 1.00 97.94 193 LEU A O 1
ATOM 1552 N N . PHE A 1 194 ? 1.401 2.430 -19.749 1.00 97.31 194 PHE A N 1
ATOM 1553 C CA . PHE A 1 194 ? 1.740 1.674 -20.961 1.00 97.31 194 PHE A CA 1
ATOM 1554 C C . PHE A 1 194 ? 3.236 1.378 -21.085 1.00 97.31 194 PHE A C 1
ATOM 1556 O O . PHE A 1 194 ? 3.595 0.315 -21.586 1.00 97.31 194 PHE A O 1
ATOM 1563 N N . GLU A 1 195 ? 4.099 2.276 -20.610 1.00 96.81 195 GLU A N 1
ATOM 1564 C CA . GLU A 1 195 ? 5.538 2.023 -20.533 1.00 96.81 195 GLU A CA 1
ATOM 1565 C C . GLU A 1 195 ? 5.837 0.827 -19.618 1.00 96.81 195 GLU A C 1
ATOM 1567 O O . GLU A 1 195 ? 6.535 -0.103 -20.020 1.00 96.81 195 GLU A O 1
ATOM 1572 N N . ARG A 1 196 ? 5.248 0.792 -18.417 1.00 95.69 196 ARG A N 1
ATOM 1573 C CA . ARG A 1 196 ? 5.415 -0.328 -17.478 1.00 95.69 196 ARG A CA 1
ATOM 1574 C C . ARG A 1 196 ? 4.755 -1.627 -17.961 1.00 95.69 196 ARG A C 1
ATOM 1576 O O . ARG A 1 196 ? 5.307 -2.698 -17.719 1.00 95.69 196 ARG A O 1
ATOM 1583 N N . LEU A 1 197 ? 3.653 -1.555 -18.717 1.00 96.31 197 LEU A N 1
ATOM 1584 C CA . LEU A 1 197 ? 3.068 -2.721 -19.402 1.00 96.31 197 LEU A CA 1
ATOM 1585 C C . LEU A 1 197 ? 4.008 -3.355 -20.439 1.00 96.31 197 LEU A C 1
ATOM 1587 O O . LEU A 1 197 ? 3.778 -4.501 -20.830 1.00 96.31 197 LEU A O 1
ATOM 1591 N N . GLY A 1 198 ? 5.081 -2.664 -20.843 1.00 95.25 198 GLY A N 1
ATOM 1592 C CA . GLY A 1 198 ? 6.131 -3.213 -21.702 1.00 95.25 198 GLY A CA 1
ATOM 1593 C C . GLY A 1 198 ? 6.640 -4.577 -21.229 1.00 95.25 198 GLY A C 1
ATOM 1594 O O . GLY A 1 198 ? 6.813 -5.469 -22.055 1.00 95.25 198 GLY A O 1
ATOM 1595 N N . LEU A 1 199 ? 6.735 -4.795 -19.908 1.00 93.12 199 LEU A N 1
ATOM 1596 C CA . LEU A 1 199 ? 7.092 -6.099 -19.337 1.00 93.12 199 LEU A CA 1
ATOM 1597 C C . LEU A 1 199 ? 6.191 -7.224 -19.868 1.00 93.12 199 LEU A C 1
ATOM 1599 O O . LEU A 1 199 ? 6.705 -8.245 -20.315 1.00 93.12 199 LEU A O 1
ATOM 1603 N N . TRP A 1 200 ? 4.867 -7.033 -19.868 1.00 95.25 200 TRP A N 1
ATOM 1604 C CA . TRP A 1 200 ? 3.895 -8.025 -20.344 1.00 95.25 200 TRP A CA 1
ATOM 1605 C C . TRP A 1 200 ? 3.912 -8.166 -21.860 1.00 95.25 200 TRP A C 1
ATOM 1607 O O . TRP A 1 200 ? 3.787 -9.279 -22.374 1.00 95.25 200 TRP A O 1
ATOM 1617 N N . PHE A 1 201 ? 4.074 -7.056 -22.582 1.00 95.19 201 PHE A N 1
ATOM 1618 C CA . PHE A 1 201 ? 4.161 -7.080 -24.042 1.00 95.19 201 PHE A CA 1
ATOM 1619 C C . PHE A 1 201 ? 5.382 -7.873 -24.527 1.00 95.19 201 PHE A C 1
ATOM 1621 O O . PHE A 1 201 ? 5.295 -8.567 -25.544 1.00 95.19 201 PHE A O 1
ATOM 1628 N N . ASP A 1 202 ? 6.468 -7.862 -23.756 1.00 94.19 202 ASP A N 1
ATOM 1629 C CA . ASP A 1 202 ? 7.698 -8.581 -24.079 1.00 94.19 202 ASP A CA 1
ATOM 1630 C C . ASP A 1 202 ? 7.665 -10.072 -23.696 1.00 94.19 202 ASP A C 1
ATOM 1632 O O . ASP A 1 202 ? 8.438 -10.858 -24.254 1.00 94.19 202 ASP A O 1
ATOM 1636 N N . LEU A 1 203 ? 6.762 -10.510 -22.805 1.00 93.06 203 LEU A N 1
ATOM 1637 C CA . LEU A 1 203 ? 6.687 -11.913 -22.353 1.00 93.06 203 LEU A CA 1
ATOM 1638 C C . LEU A 1 203 ? 6.526 -12.893 -23.525 1.00 93.06 203 LEU A C 1
ATOM 1640 O O . LEU A 1 203 ? 7.192 -13.929 -23.581 1.00 93.06 203 LEU A O 1
ATOM 1644 N N . ALA A 1 204 ? 5.682 -12.558 -24.503 1.00 94.00 204 ALA A N 1
ATOM 1645 C CA . ALA A 1 204 ? 5.451 -13.417 -25.662 1.00 94.00 204 ALA A CA 1
ATOM 1646 C C . ALA A 1 204 ? 6.713 -13.590 -26.526 1.00 94.00 204 ALA A C 1
ATOM 1648 O O . ALA A 1 204 ? 6.963 -14.687 -27.033 1.00 94.00 204 ALA A O 1
ATOM 1649 N N . ALA A 1 205 ? 7.522 -12.533 -26.670 1.00 94.44 205 ALA A N 1
ATOM 1650 C CA . ALA A 1 205 ? 8.790 -12.576 -27.400 1.00 94.44 205 ALA A CA 1
ATOM 1651 C C . ALA A 1 205 ? 9.853 -13.413 -26.667 1.00 94.44 205 ALA A C 1
ATOM 1653 O O . ALA A 1 205 ? 10.710 -14.018 -27.307 1.00 94.44 205 ALA A O 1
ATOM 1654 N N . GLN A 1 206 ? 9.750 -13.504 -25.340 1.00 92.00 206 GLN A N 1
ATOM 1655 C CA . GLN A 1 206 ?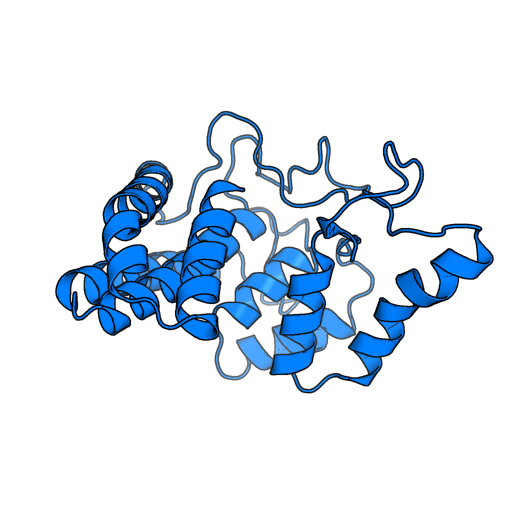 10.582 -14.361 -24.489 1.00 92.00 206 GLN A CA 1
ATOM 1656 C C . GLN A 1 206 ? 10.111 -15.830 -24.462 1.00 92.00 206 GLN A C 1
ATOM 1658 O O . GLN A 1 206 ? 10.771 -16.682 -23.877 1.00 92.00 206 GLN A O 1
ATOM 1663 N N . GLY A 1 207 ? 8.997 -16.154 -25.130 1.00 93.56 207 GLY A N 1
ATOM 1664 C CA . GLY A 1 207 ? 8.474 -17.518 -25.251 1.00 93.56 207 GLY A CA 1
ATOM 1665 C C . GLY A 1 207 ? 7.408 -17.893 -24.220 1.00 93.56 207 GLY A C 1
ATOM 1666 O O . GLY A 1 207 ? 6.835 -18.982 -24.323 1.00 93.56 207 GLY A O 1
ATOM 1667 N N . PHE A 1 208 ? 7.078 -16.998 -23.287 1.00 94.12 208 PHE A N 1
ATOM 1668 C CA . PHE A 1 208 ? 6.027 -17.234 -22.303 1.00 94.12 208 PHE A CA 1
ATOM 1669 C C . PHE A 1 208 ? 4.646 -17.366 -22.963 1.00 94.12 208 PHE A C 1
ATOM 1671 O O . PHE A 1 208 ? 4.324 -16.718 -23.965 1.00 94.12 208 PHE A O 1
ATOM 1678 N N . LYS A 1 209 ? 3.809 -18.230 -22.378 1.00 94.94 209 LYS A N 1
ATOM 1679 C CA . LYS A 1 209 ? 2.377 -18.392 -22.710 1.00 94.94 209 LYS A CA 1
ATOM 1680 C C . LYS A 1 209 ? 1.452 -18.001 -21.556 1.00 94.94 209 LYS A C 1
ATOM 1682 O O . LYS A 1 209 ? 0.236 -18.008 -21.716 1.00 94.94 209 LYS A O 1
ATOM 1687 N N . THR A 1 210 ? 2.047 -17.675 -20.419 1.00 94.81 210 THR A N 1
ATOM 1688 C CA . THR A 1 210 ? 1.442 -17.331 -19.133 1.00 94.81 210 THR A CA 1
ATOM 1689 C C . THR A 1 210 ? 2.347 -16.309 -18.450 1.00 94.81 210 THR A C 1
ATOM 1691 O O . THR A 1 210 ? 3.464 -16.073 -18.903 1.00 94.81 210 THR A O 1
ATOM 1694 N N . THR A 1 211 ? 1.873 -15.680 -17.383 1.00 94.81 211 THR A N 1
ATOM 1695 C CA . THR A 1 211 ? 2.631 -14.657 -16.660 1.00 94.81 211 THR A CA 1
ATOM 1696 C C . THR A 1 211 ? 3.510 -15.282 -15.572 1.00 94.81 211 THR A C 1
ATOM 1698 O O . THR A 1 211 ? 3.015 -16.146 -14.840 1.00 94.81 211 THR A O 1
ATOM 1701 N N . PRO A 1 212 ? 4.793 -14.893 -15.447 1.00 94.81 212 PRO A N 1
ATOM 1702 C CA . PRO A 1 212 ? 5.702 -15.467 -14.456 1.00 94.81 212 PRO A CA 1
ATOM 1703 C C . PRO A 1 212 ? 5.417 -14.974 -13.028 1.00 94.81 212 PRO A C 1
ATOM 1705 O O . PRO A 1 212 ? 4.684 -14.015 -12.803 1.00 94.81 212 PRO A O 1
ATOM 1708 N N . GLU A 1 213 ? 6.005 -15.648 -12.040 1.00 93.12 213 GLU A N 1
ATOM 1709 C CA . GLU A 1 213 ? 5.909 -15.293 -10.617 1.00 93.12 213 GLU A CA 1
ATOM 1710 C C . GLU A 1 213 ? 6.680 -14.016 -10.262 1.00 93.12 213 GLU A C 1
ATOM 1712 O O . GLU A 1 213 ? 6.213 -13.210 -9.465 1.00 93.12 213 GLU A O 1
ATOM 1717 N N . GLN A 1 214 ? 7.865 -13.835 -10.828 1.00 90.81 214 GLN A N 1
ATOM 1718 C CA . GLN A 1 214 ? 8.774 -12.733 -10.518 1.00 90.81 214 GLN A CA 1
ATOM 1719 C C . GLN A 1 214 ? 9.711 -12.504 -11.714 1.00 90.81 214 GLN A C 1
ATOM 1721 O O . GLN A 1 214 ? 9.741 -13.345 -12.619 1.00 90.81 214 GLN A O 1
ATOM 1726 N N . PRO A 1 215 ? 10.489 -11.408 -11.747 1.00 85.56 215 PRO A N 1
ATOM 1727 C CA . PRO A 1 215 ? 11.565 -11.260 -12.722 1.00 85.56 215 PRO A CA 1
ATOM 1728 C C . PRO A 1 215 ? 12.541 -12.445 -12.674 1.00 85.56 215 PRO A C 1
ATOM 1730 O O . PRO A 1 215 ? 12.763 -13.033 -11.614 1.00 85.56 215 PRO A O 1
ATOM 1733 N N . GLU A 1 216 ? 13.150 -12.785 -13.812 1.00 83.50 216 GLU A N 1
ATOM 1734 C CA . GLU A 1 216 ? 14.114 -13.887 -13.875 1.00 83.50 216 GLU A CA 1
ATOM 1735 C C . GLU A 1 216 ? 15.298 -13.687 -12.902 1.00 83.50 216 GLU A C 1
ATOM 1737 O O . GLU A 1 216 ? 15.838 -12.578 -12.813 1.00 83.50 216 GLU A O 1
ATOM 1742 N N . PRO A 1 217 ? 15.765 -14.744 -12.205 1.00 86.50 217 PRO A N 1
ATOM 1743 C CA . PRO A 1 217 ? 15.310 -16.133 -12.292 1.00 86.50 217 PRO A CA 1
ATOM 1744 C C . PRO A 1 217 ? 13.962 -16.374 -11.588 1.00 86.50 217 PRO A C 1
ATOM 1746 O O . PRO A 1 217 ? 13.830 -16.120 -10.387 1.00 86.50 217 PRO A O 1
ATOM 1749 N N . SER A 1 218 ? 12.978 -16.914 -12.311 1.00 85.44 218 SER A N 1
ATOM 1750 C CA . SER A 1 218 ? 11.655 -17.247 -11.765 1.00 85.44 218 SER A CA 1
ATOM 1751 C C . SER A 1 218 ? 11.541 -18.735 -11.420 1.00 85.44 218 SER A C 1
ATOM 1753 O O . SER A 1 218 ? 12.127 -19.599 -12.070 1.00 85.44 218 SER A O 1
ATOM 1755 N N . ARG A 1 219 ? 10.774 -19.062 -10.372 1.00 88.50 219 ARG A N 1
ATOM 1756 C CA . ARG A 1 219 ? 10.437 -20.456 -10.031 1.00 88.50 219 ARG A CA 1
ATOM 1757 C C . ARG A 1 219 ? 9.218 -20.956 -10.811 1.00 88.50 219 ARG A C 1
ATOM 1759 O O . ARG A 1 219 ? 9.131 -22.150 -11.090 1.00 88.50 219 ARG A O 1
ATOM 1766 N N . SER A 1 220 ? 8.261 -20.075 -11.099 1.00 93.31 220 SER A N 1
ATOM 1767 C CA . SER A 1 220 ? 7.033 -20.408 -11.821 1.00 93.31 220 SER A CA 1
ATOM 1768 C C . SER A 1 220 ? 6.843 -19.481 -13.015 1.00 93.31 220 SER A C 1
ATOM 1770 O O . SER A 1 220 ? 6.818 -18.260 -12.864 1.00 93.31 220 SER A O 1
ATOM 1772 N N . ASP A 1 221 ? 6.623 -20.082 -14.180 1.00 93.62 221 ASP A N 1
ATOM 1773 C CA . ASP A 1 221 ? 6.318 -19.384 -15.435 1.00 93.62 221 ASP A CA 1
ATOM 1774 C C . ASP A 1 221 ? 4.807 -19.167 -15.633 1.00 93.62 221 ASP A C 1
ATOM 1776 O O . ASP A 1 221 ? 4.374 -18.608 -16.640 1.00 93.62 221 ASP A O 1
ATOM 1780 N N . CYS A 1 222 ? 3.984 -19.634 -14.686 1.00 95.88 222 CYS A N 1
ATOM 1781 C CA . CYS A 1 222 ? 2.529 -19.517 -14.699 1.00 95.88 222 CYS A CA 1
ATOM 1782 C C . CYS A 1 222 ? 2.019 -19.184 -13.293 1.00 95.88 222 CYS A C 1
ATOM 1784 O O . CYS A 1 222 ? 1.775 -20.075 -12.473 1.00 95.88 222 CYS A O 1
ATOM 1786 N N . HIS A 1 223 ? 1.851 -17.896 -13.008 1.00 95.88 223 HIS A N 1
ATOM 1787 C CA . HIS A 1 223 ? 1.443 -17.397 -11.702 1.00 95.88 223 HIS A CA 1
ATOM 1788 C C . HIS A 1 223 ? 0.288 -16.399 -11.822 1.00 95.88 223 HIS A C 1
ATOM 1790 O O . HIS A 1 223 ? 0.371 -15.415 -12.555 1.00 95.88 223 HIS A O 1
ATOM 1796 N N . GLY A 1 224 ? -0.795 -16.650 -11.077 1.00 93.75 224 GLY A N 1
ATOM 1797 C CA . GLY A 1 224 ? -2.040 -15.880 -11.184 1.00 93.75 224 GLY A CA 1
ATOM 1798 C C . GLY A 1 224 ? -1.913 -14.407 -10.789 1.00 93.75 224 GLY A C 1
ATOM 1799 O O . GLY A 1 224 ? -2.623 -13.580 -11.339 1.00 93.75 224 GLY A O 1
ATOM 1800 N N . TRP A 1 225 ? -0.982 -14.067 -9.892 1.00 94.19 225 TRP A N 1
ATOM 1801 C CA . TRP A 1 225 ? -0.707 -12.675 -9.517 1.00 94.19 225 TRP A CA 1
ATOM 1802 C C . TRP A 1 225 ? 0.042 -11.877 -10.587 1.00 94.19 225 TRP A C 1
ATOM 1804 O O . TRP A 1 225 ? 0.292 -10.696 -10.398 1.00 94.19 225 TRP A O 1
ATOM 1814 N N . GLY A 1 226 ? 0.481 -12.542 -11.659 1.00 91.75 226 GLY A N 1
ATOM 1815 C CA . GLY A 1 226 ? 1.285 -11.919 -12.700 1.00 91.75 226 GLY A CA 1
ATOM 1816 C C . GLY A 1 226 ? 0.432 -11.423 -13.858 1.00 91.75 226 GLY A C 1
ATOM 1817 O O . GLY A 1 226 ? 0.991 -10.872 -14.796 1.00 91.75 226 GLY A O 1
ATOM 1818 N N . ALA A 1 227 ? -0.877 -11.691 -13.822 1.00 89.56 227 ALA A N 1
ATOM 1819 C CA . ALA A 1 227 ? -1.833 -11.410 -14.885 1.00 89.56 227 ALA A CA 1
ATOM 1820 C C . ALA A 1 227 ? -2.268 -9.943 -14.923 1.00 89.56 227 ALA A C 1
ATOM 1822 O O . ALA A 1 227 ? -2.482 -9.358 -13.838 1.00 89.56 227 ALA A O 1
#

Foldseek 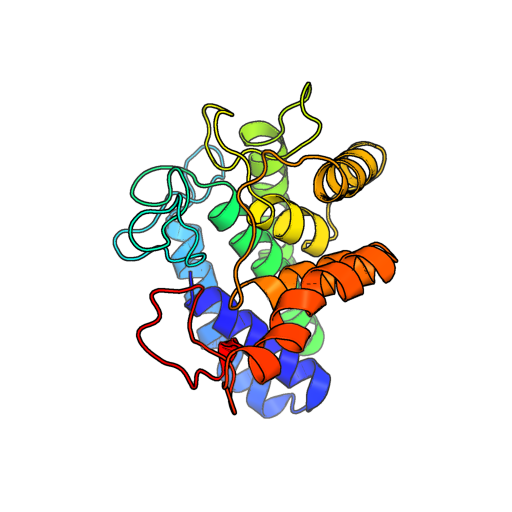3Di:
DVLLVVLVVLLVCCVPPVPLVVSVVCLVVLVVSLVVQQVQQDPLLAGFADADQQADADFPPDDSNQFVNNHGHGFLLVLLSSLLSLQSSLVSCVSSVNNVSSVVSVVSSVSSVVSQCVQFQDPVQLEGAGHSVSPAAALSSLLSNQSSVPDDDPSNVSSLVSSQVPPRHRYHWLLCVVSVLVSCVVVVNVVVNVVVCVVVVCCVVVVQPAFFPTPPVGPGSHDPSND